Protein AF-0000000075447248 (afdb_homodimer)

Solvent-accessible surface area (backbone atoms only — not comparable to full-atom values): 13115 Å² total; per-residue (Å²): 137,80,80,74,71,74,72,68,69,68,64,66,64,62,53,52,56,48,51,50,42,49,51,55,54,55,62,47,47,86,64,63,52,66,56,57,55,48,43,50,73,72,61,63,69,77,81,53,53,52,100,60,42,37,38,60,54,35,50,41,33,58,52,84,65,71,65,53,52,49,36,55,43,51,52,44,41,74,72,67,49,61,57,76,49,53,24,75,85,65,46,22,18,55,51,39,14,57,75,64,62,32,54,73,53,51,54,74,67,52,72,126,138,77,81,75,67,73,73,67,67,68,67,68,66,62,55,52,56,52,50,48,42,49,52,53,51,55,61,36,59,77,62,61,53,67,58,56,56,51,44,50,74,71,61,64,67,75,82,53,52,52,99,60,41,38,38,60,53,35,46,42,33,58,52,84,67,72,67,54,54,47,45,55,43,51,52,44,42,72,72,67,51,60,57,74,48,54,24,75,84,66,45,22,19,55,52,39,14,59,75,66,62,32,56,73,54,51,55,74,66,51,71,127

Foldseek 3Di:
DPPPPPPPPVPPPPVVVVVVVCCVVCVVDDCPPPVVVVVVVVVDDQQDADPVRDGVCNVVVPDDDDDDVLVVVVVVVVVPDDQCDQDPVGDGVVNVCVVVVVVSNVVVVPDD/DPPPPPPPPPPPPVVVVVVCVCCVVVVVPDCPPPVVVVVVVVVDDQQDADPVRDGVCNVVVPDDDDDDVLVVVVVVVVVPDDQCDQDPVGDGVVNVCVVVVVVSNVVVVPDD

Sequence (224 aa):
MDEERHTLSKKWGGDRWKVDKELEEQTVEETEPRMWAFLEEMGVEWSVVNTKGQSLLHVVAGQERSFRRVARFQFLMGKGLDPMAEDMQGQTALDIAAHGKADDILALYKSRMDEERHTLSKKWGGDRWKVDKELEEQTVEETEPRMWAFLEEMGVEWSVVNTKGQSLLHVVAGQERSFRRVARFQFLMGKGLDPMAEDMQGQTALDIAAHGKADDILALYKSR

Organism: Fusarium oxysporum f. sp. cubense (strain race 4) (NCBI:txid2502994)

Structure (mmCIF, N/CA/C/O backbone):
data_AF-0000000075447248-model_v1
#
loop_
_entity.id
_entity.type
_entity.pdbx_description
1 polymer 'Uncharacterized protein'
#
loop_
_atom_site.group_PDB
_atom_site.id
_atom_site.type_symbol
_atom_site.label_atom_id
_atom_site.label_alt_id
_atom_site.label_comp_id
_atom_site.label_asym_id
_atom_site.label_entity_id
_atom_site.label_seq_id
_atom_site.pdbx_PDB_ins_code
_atom_site.Cartn_x
_atom_site.Cartn_y
_atom_site.Cartn_z
_atom_site.occupancy
_atom_site.B_iso_or_equiv
_atom_site.auth_seq_id
_atom_site.auth_comp_id
_atom_site.auth_asym_id
_atom_site.auth_atom_id
_atom_site.pdbx_PDB_model_num
ATOM 1 N N . MET A 1 1 ? -59.188 5.25 -3.613 1 26.77 1 MET A N 1
ATOM 2 C CA . MET A 1 1 ? -58.125 6.238 -3.781 1 26.77 1 MET A CA 1
ATOM 3 C C . MET A 1 1 ? -56.781 5.684 -3.301 1 26.77 1 MET A C 1
ATOM 5 O O . MET A 1 1 ? -55.75 6.238 -3.611 1 26.77 1 MET A O 1
ATOM 9 N N . ASP A 1 2 ? -56.719 4.691 -2.283 1 29.3 2 ASP A N 1
ATOM 10 C CA . ASP A 1 2 ? -55.625 4.367 -1.407 1 29.3 2 ASP A CA 1
ATOM 11 C C . ASP A 1 2 ? -54.656 3.393 -2.084 1 29.3 2 ASP A C 1
ATOM 13 O O . ASP A 1 2 ? -53.562 3.148 -1.582 1 29.3 2 ASP A O 1
ATOM 17 N N . GLU A 1 3 ? -54.875 2.596 -3.156 1 36.12 3 GLU A N 1
ATOM 18 C CA . GLU A 1 3 ? -54.094 1.45 -3.637 1 36.12 3 GLU A CA 1
ATOM 19 C C . GLU A 1 3 ? -52.844 1.9 -4.379 1 36.12 3 GLU A C 1
ATOM 21 O O . GLU A 1 3 ? -52 1.075 -4.754 1 36.12 3 GLU A O 1
ATOM 26 N N . GLU A 1 4 ? -52.719 3.119 -4.93 1 35.16 4 GLU A N 1
ATOM 27 C CA . GLU A 1 4 ? -51.719 3.467 -5.918 1 35.16 4 GLU A CA 1
ATOM 28 C C . GLU A 1 4 ? -50.375 3.746 -5.25 1 35.16 4 GLU A C 1
ATOM 30 O O . GLU A 1 4 ? -49.406 4.094 -5.926 1 35.16 4 GLU A O 1
ATOM 35 N N . ARG A 1 5 ? -50.25 3.902 -3.932 1 35.19 5 ARG A N 1
ATOM 36 C CA . ARG A 1 5 ? -49 4.422 -3.381 1 35.19 5 ARG A CA 1
ATOM 37 C C . ARG A 1 5 ? -47.906 3.354 -3.395 1 35.19 5 ARG A C 1
ATOM 39 O O . ARG A 1 5 ? -46.719 3.65 -3.143 1 35.19 5 ARG A O 1
ATOM 46 N N . HIS A 1 6 ? -48.188 2.057 -3.299 1 34.91 6 HIS A N 1
ATOM 47 C CA . HIS A 1 6 ? -47.125 1.1 -2.932 1 34.91 6 HIS A CA 1
ATOM 48 C C . HIS A 1 6 ? -46.188 0.84 -4.098 1 34.91 6 HIS A C 1
ATOM 50 O O . HIS A 1 6 ? -45.125 0.227 -3.92 1 34.91 6 HIS A O 1
ATOM 56 N N . THR A 1 7 ? -46.562 1.059 -5.398 1 35.41 7 THR A N 1
ATOM 57 C CA . THR A 1 7 ? -45.719 0.46 -6.43 1 35.41 7 THR A CA 1
ATOM 58 C C . THR A 1 7 ? -44.438 1.276 -6.629 1 35.41 7 THR A C 1
ATOM 60 O O . THR A 1 7 ? -43.531 0.833 -7.312 1 35.41 7 THR A O 1
ATOM 63 N N . LEU A 1 8 ? -44.406 2.564 -6.305 1 29.5 8 LEU A N 1
ATOM 64 C CA . LEU A 1 8 ? -43.344 3.393 -6.883 1 29.5 8 LEU A CA 1
ATOM 65 C C . LEU A 1 8 ? -42.031 3.174 -6.164 1 29.5 8 LEU A C 1
ATOM 67 O O . LEU A 1 8 ? -40.969 3.637 -6.625 1 29.5 8 LEU A O 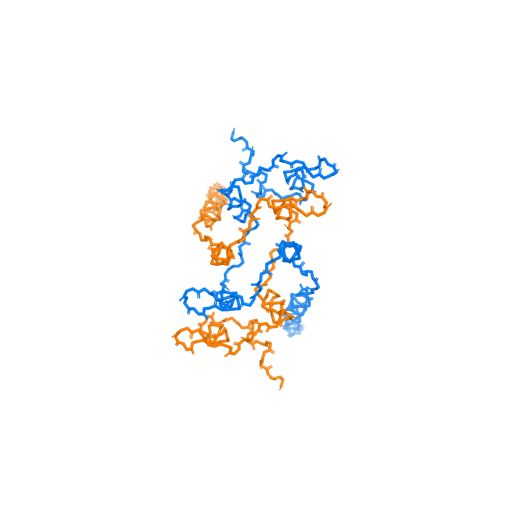1
ATOM 71 N N . SER A 1 9 ? -42 2.713 -4.848 1 34.88 9 SER A N 1
ATOM 72 C CA . SER A 1 9 ? -40.75 2.848 -4.148 1 34.88 9 SER A CA 1
ATOM 73 C C . SER A 1 9 ? -39.75 1.794 -4.613 1 34.88 9 SER A C 1
ATOM 75 O O . SER A 1 9 ? -38.594 1.784 -4.168 1 34.88 9 SER A O 1
ATOM 77 N N . LYS A 1 10 ? -40.188 0.715 -5.297 1 34.12 10 LYS A N 1
ATOM 78 C CA . LYS A 1 10 ? -39.188 -0.332 -5.578 1 34.12 10 LYS A CA 1
ATOM 79 C C . LYS A 1 10 ? -38.156 0.146 -6.59 1 34.12 10 LYS A C 1
ATOM 81 O O . LYS A 1 10 ? -37.188 -0.559 -6.867 1 34.12 10 LYS A O 1
ATOM 86 N N . LYS A 1 11 ? -38.469 1.126 -7.48 1 34.28 11 LYS A N 1
ATOM 87 C CA . LYS A 1 11 ? -37.594 1.41 -8.602 1 34.28 11 LYS A CA 1
ATOM 88 C C . LYS A 1 11 ? -36.281 2.033 -8.125 1 34.28 11 LYS A C 1
ATOM 90 O O . LYS A 1 11 ? -35.219 1.875 -8.773 1 34.28 11 LYS A O 1
ATOM 95 N N . TRP A 1 12 ? -36.281 3.033 -7.18 1 35.47 12 TRP A N 1
ATOM 96 C CA . TRP A 1 12 ? -35.094 3.857 -6.891 1 35.47 12 TRP A CA 1
ATOM 97 C C . TRP A 1 12 ? -34.062 3.064 -6.113 1 35.47 12 TRP A C 1
ATOM 99 O O . TRP A 1 12 ? -32.938 3.535 -5.91 1 35.47 12 TRP A O 1
ATOM 109 N N . GLY A 1 13 ? -34.438 2.004 -5.371 1 37.44 13 GLY A N 1
ATOM 110 C CA . GLY A 1 13 ? -33.406 1.381 -4.555 1 37.44 13 GLY A CA 1
ATOM 111 C C . GLY A 1 13 ? -32.375 0.611 -5.371 1 37.44 13 GLY A C 1
ATOM 112 O O . GLY A 1 13 ? -31.344 0.189 -4.844 1 37.44 13 GLY A O 1
ATOM 113 N N . GLY A 1 14 ? -32.75 -0.007 -6.488 1 41.12 14 GLY A N 1
ATOM 114 C CA . GLY A 1 14 ? -31.859 -0.867 -7.254 1 41.12 14 GLY A CA 1
ATOM 115 C C . GLY A 1 14 ? -30.75 -0.103 -7.965 1 41.12 14 GLY A C 1
ATOM 116 O O . GLY A 1 14 ? -29.75 -0.69 -8.383 1 41.12 14 GLY A O 1
ATOM 117 N N . ASP A 1 15 ? -31.031 1.094 -8.531 1 41.25 15 ASP A N 1
ATOM 118 C CA . ASP A 1 15 ? -30.094 1.799 -9.398 1 41.25 15 ASP A CA 1
ATOM 119 C C . ASP A 1 15 ? -28.984 2.467 -8.586 1 41.25 15 ASP A C 1
ATOM 121 O O . ASP A 1 15 ? -27.938 2.807 -9.125 1 41.25 15 ASP A O 1
ATOM 125 N N . ARG A 1 16 ? -29.297 2.951 -7.328 1 41.84 16 ARG A N 1
ATOM 126 C CA . ARG A 1 16 ? -28.219 3.566 -6.559 1 41.84 16 ARG A CA 1
ATOM 127 C C . ARG A 1 16 ? -27.109 2.562 -6.277 1 41.84 16 ARG A C 1
ATOM 129 O O . ARG A 1 16 ? -25.922 2.922 -6.277 1 41.84 16 ARG A O 1
ATOM 136 N N . TRP A 1 17 ? -27.453 1.287 -6.012 1 42.53 17 TRP A N 1
ATOM 137 C CA . TRP A 1 17 ? -26.391 0.322 -5.75 1 42.53 17 TRP A CA 1
ATOM 138 C C . TRP A 1 17 ? -25.531 0.11 -6.992 1 42.53 17 TRP A C 1
ATOM 140 O O . TRP A 1 17 ? -24.328 -0.146 -6.887 1 42.53 17 TRP A O 1
ATOM 150 N N . LYS A 1 18 ? -26.156 0.098 -8.234 1 44.44 18 LYS A N 1
ATOM 151 C CA . LYS A 1 18 ? -25.375 -0.035 -9.461 1 44.44 18 LYS A CA 1
ATOM 152 C C . LYS A 1 18 ? -24.531 1.211 -9.711 1 44.44 18 LYS A C 1
ATOM 154 O O . LYS A 1 18 ? -23.375 1.11 -10.148 1 44.44 18 LYS A O 1
ATOM 159 N N . VAL A 1 19 ? -25.156 2.449 -9.578 1 41.53 19 VAL A N 1
ATOM 160 C CA . VAL A 1 19 ? -24.375 3.668 -9.781 1 41.53 19 VAL A CA 1
ATOM 161 C C . VAL A 1 19 ? -23.266 3.752 -8.734 1 41.53 19 VAL A C 1
ATOM 163 O O . VAL A 1 19 ? -22.156 4.188 -9.039 1 41.53 19 VAL A O 1
ATOM 166 N N . ASP A 1 20 ? -23.578 3.379 -7.406 1 40.66 20 ASP A N 1
ATOM 167 C CA . ASP A 1 20 ? -22.516 3.42 -6.41 1 40.66 20 ASP A CA 1
ATOM 168 C C . ASP A 1 20 ? -21.453 2.369 -6.707 1 40.66 20 ASP A C 1
ATOM 170 O O . ASP A 1 20 ? -20.25 2.621 -6.527 1 40.66 20 ASP A O 1
ATOM 174 N N . LYS A 1 21 ? -21.875 1.191 -7.238 1 41.38 21 LYS A N 1
ATOM 175 C CA . LYS A 1 21 ? -20.922 0.168 -7.676 1 41.38 21 LYS A CA 1
ATOM 176 C C . LYS A 1 21 ? -20.141 0.63 -8.906 1 41.38 21 LYS A C 1
ATOM 178 O O . LYS A 1 21 ? -18.938 0.394 -9 1 41.38 21 LYS A O 1
ATOM 183 N N . GLU A 1 22 ? -20.797 1.02 -10.062 1 40.31 22 GLU A N 1
ATOM 184 C CA . GLU A 1 22 ? -20.125 1.596 -11.219 1 40.31 22 GLU A CA 1
ATOM 185 C C . GLU A 1 22 ? -19.234 2.76 -10.812 1 40.31 22 GLU A C 1
ATOM 187 O O . GLU A 1 22 ? -18.125 2.91 -11.336 1 40.31 22 GLU A O 1
ATOM 192 N N . LEU A 1 23 ? -19.672 3.734 -10.008 1 37.91 23 LEU A N 1
ATOM 193 C CA . LEU A 1 23 ? -18.844 4.828 -9.492 1 37.91 23 LEU A CA 1
ATOM 194 C C . LEU A 1 23 ? -17.766 4.301 -8.555 1 37.91 23 LEU A C 1
ATOM 196 O O . LEU A 1 23 ? -16.625 4.77 -8.586 1 37.91 23 LEU A O 1
ATOM 200 N N . GLU A 1 24 ? -18.094 3.324 -7.633 1 42.44 24 GLU A N 1
ATOM 201 C CA . GLU A 1 24 ? -17.078 2.596 -6.879 1 42.44 24 GLU A CA 1
ATOM 202 C C . GLU A 1 24 ? -16.125 1.844 -7.809 1 42.44 24 GLU A C 1
ATOM 204 O O . GLU A 1 24 ? -14.922 1.794 -7.566 1 42.44 24 GLU A O 1
ATOM 209 N N . GLU A 1 25 ? -16.672 1.084 -8.75 1 43.19 25 GLU A N 1
ATOM 210 C CA . GLU A 1 25 ? -15.898 0.374 -9.758 1 43.19 25 GLU A CA 1
ATOM 211 C C . GLU A 1 25 ? -15.031 1.339 -10.562 1 43.19 25 GLU A C 1
ATOM 213 O O . GLU A 1 25 ? -13.883 1.035 -10.883 1 43.19 25 GLU A O 1
ATOM 218 N N . GLN A 1 26 ? -15.758 2.223 -11.281 1 40.06 26 GLN A N 1
ATOM 219 C CA . GLN A 1 26 ? -15.023 3.143 -12.148 1 40.06 26 GLN A CA 1
ATOM 220 C C . GLN A 1 26 ? -13.977 3.922 -11.367 1 40.06 26 GLN A C 1
ATOM 222 O O . GLN A 1 26 ? -13.062 4.508 -11.953 1 40.06 26 GLN A O 1
ATOM 227 N N . THR A 1 27 ? -14.391 4.277 -10.188 1 39.03 27 THR A N 1
ATOM 228 C CA . THR A 1 27 ? -13.398 5.047 -9.445 1 39.03 27 THR A CA 1
ATOM 229 C C . THR A 1 27 ? -12.18 4.191 -9.133 1 39.03 27 THR A C 1
ATOM 231 O O . THR A 1 27 ? -11.492 4.418 -8.133 1 39.03 27 THR A O 1
ATOM 234 N N . VAL A 1 28 ? -12.336 2.941 -9.328 1 42.97 28 VAL A N 1
ATOM 235 C CA . VAL A 1 28 ? -11.109 2.17 -9.484 1 42.97 28 VAL A CA 1
ATOM 236 C C . VAL A 1 28 ? -10.102 2.965 -10.305 1 42.97 28 VAL A C 1
ATOM 238 O O . VAL A 1 28 ? -9.062 2.432 -10.711 1 42.97 28 VAL A O 1
ATOM 241 N N . GLU A 1 29 ? -10.641 3.939 -11.039 1 40.5 29 GLU A N 1
ATOM 242 C CA . GLU A 1 29 ? -9.867 4.805 -11.922 1 40.5 29 GLU A CA 1
ATOM 243 C C . GLU A 1 29 ? -8.383 4.75 -11.586 1 40.5 29 GLU A C 1
ATOM 245 O O . GLU A 1 29 ? -8.008 4.332 -10.484 1 40.5 29 GLU A O 1
ATOM 250 N N . GLU A 1 30 ? -7.578 5.438 -12.422 1 41.12 30 GLU A N 1
ATOM 251 C CA . GLU A 1 30 ? -6.219 5.785 -12.82 1 41.12 30 GLU A CA 1
ATOM 252 C C . GLU A 1 30 ? -5.332 6.035 -11.609 1 41.12 30 GLU A C 1
ATOM 254 O O . GLU A 1 30 ? -4.227 6.566 -11.734 1 41.12 30 GLU A O 1
ATOM 259 N N . THR A 1 31 ? -6.016 6.273 -10.523 1 42.53 31 THR A N 1
ATOM 260 C CA . THR A 1 31 ? -5.156 6.926 -9.539 1 42.53 31 THR A CA 1
ATOM 261 C C . THR A 1 31 ? -4.156 5.93 -8.953 1 42.53 31 THR A C 1
ATOM 263 O O . THR A 1 31 ? -4.516 5.102 -8.117 1 42.53 31 THR A O 1
ATOM 266 N N . GLU A 1 32 ? -3.455 5.277 -9.859 1 52.28 32 GLU A N 1
ATOM 267 C CA . GLU A 1 32 ? -2.281 4.629 -9.289 1 52.28 32 GLU A CA 1
ATOM 268 C C . GLU A 1 32 ? -1.896 5.262 -7.953 1 52.28 32 GLU A C 1
ATOM 270 O O . GLU A 1 32 ? -1.675 6.473 -7.875 1 52.28 32 GLU A O 1
ATOM 275 N N . PRO A 1 33 ? -2.316 4.602 -6.898 1 63.22 33 PRO A N 1
ATOM 276 C CA . PRO A 1 33 ? -1.994 5.281 -5.641 1 63.22 33 PRO A CA 1
ATOM 277 C C . PRO A 1 33 ? -0.584 5.871 -5.633 1 63.22 33 PRO A C 1
ATOM 279 O O . PRO A 1 33 ? 0.305 5.359 -6.32 1 63.22 33 PRO A O 1
ATOM 282 N N . ARG A 1 34 ? -0.48 7.246 -5.758 1 73.31 34 ARG A N 1
ATOM 283 C CA . ARG A 1 34 ? 0.755 7.996 -5.559 1 73.31 34 ARG A CA 1
ATOM 284 C C . ARG A 1 34 ? 1.782 7.168 -4.793 1 73.31 34 ARG A C 1
ATOM 286 O O . ARG A 1 34 ? 2.979 7.227 -5.09 1 73.31 34 ARG A O 1
ATOM 293 N N . MET A 1 35 ? 1.23 6.262 -4.07 1 81.5 35 MET A N 1
ATOM 294 C CA . MET A 1 35 ? 2.148 5.449 -3.277 1 81.5 35 MET A CA 1
ATOM 295 C C . MET A 1 35 ? 2.838 4.402 -4.145 1 81.5 35 MET A C 1
ATOM 297 O O . MET A 1 35 ? 4.051 4.215 -4.055 1 81.5 35 MET A O 1
ATOM 301 N N . TRP A 1 36 ? 2.154 3.803 -5.09 1 80.62 36 TRP A N 1
ATOM 302 C CA . TRP A 1 36 ? 2.732 2.758 -5.93 1 80.62 36 TRP A CA 1
ATOM 303 C C . TRP A 1 36 ? 3.684 3.352 -6.961 1 80.62 36 TRP A C 1
ATOM 305 O O . TRP A 1 36 ? 4.711 2.75 -7.285 1 80.62 36 TRP A O 1
ATOM 315 N N . ALA A 1 37 ? 3.316 4.496 -7.441 1 80.88 37 ALA A N 1
ATOM 316 C CA . ALA A 1 37 ? 4.23 5.215 -8.328 1 80.88 37 ALA A CA 1
ATOM 317 C C . ALA A 1 37 ? 5.531 5.562 -7.605 1 80.88 37 ALA A C 1
ATOM 319 O O . ALA A 1 37 ? 6.613 5.473 -8.188 1 80.88 37 ALA A O 1
A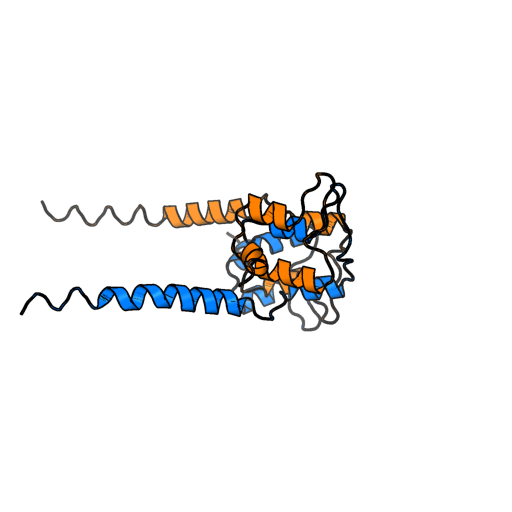TOM 320 N N . PHE A 1 38 ? 5.422 5.945 -6.375 1 86.5 38 PHE A N 1
ATOM 321 C CA . PHE A 1 38 ? 6.602 6.238 -5.57 1 86.5 38 PHE A CA 1
ATOM 322 C C . PHE A 1 38 ? 7.477 5 -5.414 1 86.5 38 PHE A C 1
ATOM 324 O O . PHE A 1 38 ? 8.695 5.066 -5.586 1 86.5 38 PHE A O 1
ATOM 331 N N . LEU A 1 39 ? 6.797 3.875 -5.156 1 87.06 39 LEU A N 1
ATOM 332 C CA . LEU A 1 39 ? 7.531 2.621 -5.016 1 87.06 39 LEU A CA 1
ATOM 333 C C . LEU A 1 39 ? 8.25 2.266 -6.316 1 87.06 39 LEU A C 1
ATOM 335 O O . LEU A 1 39 ? 9.375 1.775 -6.289 1 87.06 39 LEU A O 1
ATOM 339 N N . GLU A 1 40 ? 7.629 2.578 -7.41 1 84.31 40 GLU A N 1
ATOM 340 C CA . GLU A 1 40 ? 8.266 2.371 -8.703 1 84.31 40 GLU A CA 1
ATOM 341 C C . GLU A 1 40 ? 9.523 3.23 -8.844 1 84.31 40 GLU A C 1
ATOM 343 O O . GLU A 1 40 ? 10.555 2.752 -9.312 1 84.31 40 GLU A O 1
ATOM 348 N N . GLU A 1 41 ? 9.375 4.453 -8.453 1 84.88 41 GLU A N 1
ATOM 349 C CA . GLU A 1 41 ? 10.508 5.371 -8.516 1 84.88 41 GLU A CA 1
ATOM 350 C C . GLU A 1 41 ? 11.656 4.887 -7.633 1 84.88 41 GLU A C 1
ATOM 352 O O . GLU A 1 41 ? 12.828 5.133 -7.938 1 84.88 41 GLU A O 1
ATOM 357 N N . MET A 1 42 ? 11.281 4.148 -6.602 1 84.88 42 MET A N 1
ATOM 358 C CA . MET A 1 42 ? 12.281 3.629 -5.668 1 84.88 42 MET A CA 1
ATOM 359 C C . MET A 1 42 ? 12.977 2.402 -6.246 1 84.88 42 MET A C 1
ATOM 361 O O . MET A 1 42 ? 13.93 1.892 -5.656 1 84.88 42 MET A O 1
ATOM 365 N N . GLY A 1 43 ? 12.508 1.9 -7.348 1 85.5 43 GLY A N 1
ATOM 366 C CA . GLY A 1 43 ? 13.164 0.789 -8.008 1 85.5 43 GLY A CA 1
ATOM 367 C C . GLY A 1 43 ? 12.703 -0.566 -7.512 1 85.5 43 GLY A C 1
ATOM 368 O O . GLY A 1 43 ? 13.453 -1.543 -7.562 1 85.5 43 GLY A O 1
ATOM 369 N N . VAL A 1 44 ? 11.508 -0.604 -7.016 1 87.38 44 VAL A N 1
ATOM 370 C CA . VAL A 1 44 ? 10.969 -1.877 -6.543 1 87.38 44 VAL A CA 1
ATOM 371 C C . VAL A 1 44 ? 10.898 -2.871 -7.699 1 87.38 44 VAL A C 1
ATOM 373 O O . VAL A 1 44 ? 10.414 -2.539 -8.781 1 87.38 44 VAL A O 1
ATOM 376 N N . GLU A 1 45 ? 11.43 -4.137 -7.453 1 90.56 45 GLU A N 1
ATOM 377 C CA . GLU A 1 45 ? 11.281 -5.238 -8.398 1 90.56 45 GLU A CA 1
ATOM 378 C C . GLU A 1 45 ? 10 -6.02 -8.141 1 90.56 45 GLU A C 1
ATOM 380 O O . GLU A 1 45 ? 9.953 -6.879 -7.258 1 90.56 45 GLU A O 1
ATOM 385 N N . TRP A 1 46 ? 9.039 -5.82 -8.969 1 90.69 46 TRP A N 1
ATOM 386 C CA . TRP A 1 46 ? 7.688 -6.297 -8.703 1 90.69 46 TRP A CA 1
ATOM 387 C C . TRP A 1 46 ? 7.609 -7.812 -8.82 1 90.69 46 TRP A C 1
ATOM 389 O O . TRP A 1 46 ? 6.723 -8.445 -8.242 1 90.69 46 TRP A O 1
ATOM 399 N N . SER A 1 47 ? 8.516 -8.445 -9.508 1 91.88 47 SER A N 1
ATOM 400 C CA . SER A 1 4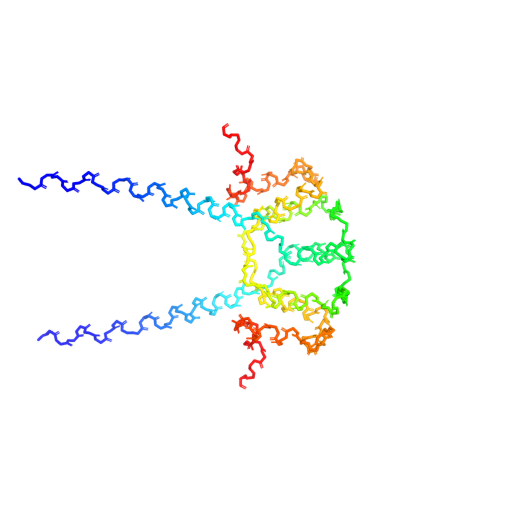7 ? 8.406 -9.867 -9.836 1 91.88 47 SER A CA 1
ATOM 401 C C . SER A 1 47 ? 8.992 -10.734 -8.727 1 91.88 47 SER A C 1
ATOM 403 O O . SER A 1 47 ? 8.945 -11.961 -8.805 1 91.88 47 SER A O 1
ATOM 405 N N . VAL A 1 48 ? 9.547 -10.102 -7.672 1 92.12 48 VAL A N 1
ATOM 406 C CA . VAL A 1 48 ? 10.148 -10.844 -6.57 1 92.12 48 VAL A CA 1
ATOM 407 C C . VAL A 1 48 ? 9.07 -11.617 -5.82 1 92.12 48 VAL A C 1
ATOM 409 O O . VAL A 1 48 ? 7.938 -11.141 -5.676 1 92.12 48 VAL A O 1
ATOM 412 N N . VAL A 1 49 ? 9.461 -12.867 -5.402 1 94.38 49 VAL A N 1
ATOM 413 C CA . VAL A 1 49 ? 8.586 -13.68 -4.562 1 94.38 49 VAL A CA 1
ATOM 414 C C . VAL A 1 49 ? 9.211 -13.859 -3.184 1 94.38 49 VAL A C 1
ATOM 416 O O . VAL A 1 49 ? 10.438 -13.773 -3.037 1 94.38 49 VAL A O 1
ATOM 419 N N . ASN A 1 50 ? 8.328 -13.977 -2.172 1 92.06 50 ASN A N 1
ATOM 420 C CA . ASN A 1 50 ? 8.859 -14.188 -0.829 1 92.06 50 ASN A CA 1
ATOM 421 C C . ASN A 1 50 ? 9.273 -15.641 -0.613 1 92.06 50 ASN A C 1
ATOM 423 O O . ASN A 1 50 ? 9.336 -16.422 -1.564 1 92.06 50 ASN A O 1
ATOM 427 N N . THR A 1 51 ? 9.656 -16.016 0.627 1 91.81 51 THR A N 1
ATOM 428 C CA . THR A 1 51 ? 10.195 -17.328 0.955 1 91.81 51 THR A CA 1
ATOM 429 C C . THR A 1 51 ? 9.125 -18.406 0.792 1 91.81 51 THR A C 1
ATOM 431 O O . THR A 1 51 ? 9.445 -19.594 0.732 1 91.81 51 THR A O 1
ATOM 434 N N . LYS A 1 52 ? 7.863 -17.969 0.677 1 94.25 52 LYS A N 1
ATOM 435 C CA . LYS A 1 52 ? 6.762 -18.906 0.5 1 94.25 52 LYS A CA 1
ATOM 436 C C . LYS A 1 52 ? 6.387 -19.047 -0.972 1 94.25 52 LYS A C 1
ATOM 438 O O . LYS A 1 52 ? 5.395 -19.703 -1.308 1 94.25 52 LYS A O 1
ATOM 443 N N . GLY A 1 53 ? 7.109 -18.391 -1.881 1 95.94 53 GLY A N 1
ATOM 444 C CA . GLY A 1 53 ? 6.824 -18.438 -3.307 1 95.94 53 GLY A CA 1
ATOM 445 C C . GLY A 1 53 ? 5.691 -17.516 -3.721 1 95.94 53 GLY A C 1
ATOM 446 O O . GLY A 1 53 ? 5.195 -17.594 -4.844 1 95.94 53 GLY A O 1
ATOM 447 N N . GLN A 1 54 ? 5.328 -16.656 -2.77 1 95.81 54 GLN A N 1
ATOM 448 C CA . GLN A 1 54 ? 4.215 -15.75 -3.047 1 95.81 54 GLN A CA 1
ATOM 449 C C . GLN A 1 54 ? 4.695 -14.484 -3.756 1 95.81 54 GLN A C 1
ATOM 451 O O . GLN A 1 54 ? 5.715 -13.906 -3.381 1 95.81 54 GLN A O 1
ATOM 456 N N . SER A 1 55 ? 3.998 -14.117 -4.793 1 96.19 55 SER A N 1
ATOM 457 C CA . SER A 1 55 ? 4.172 -12.797 -5.383 1 96.19 55 SER A CA 1
ATOM 458 C C . SER A 1 55 ? 3.314 -11.758 -4.668 1 96.19 55 SER A C 1
ATOM 460 O O . SER A 1 55 ? 2.498 -12.102 -3.812 1 96.19 55 SER A O 1
ATOM 462 N N . LEU A 1 56 ? 3.566 -10.492 -5.016 1 93.38 56 LEU A N 1
ATOM 463 C CA . LEU A 1 56 ? 2.768 -9.422 -4.422 1 93.38 56 LEU A CA 1
ATOM 464 C C . LEU A 1 56 ? 1.293 -9.586 -4.777 1 93.38 56 LEU A C 1
ATOM 466 O O . LEU A 1 56 ? 0.416 -9.172 -4.016 1 93.38 56 LEU A O 1
ATOM 470 N N . LEU A 1 57 ? 0.958 -10.258 -5.859 1 94.56 57 LEU A N 1
ATOM 471 C CA . LEU A 1 57 ? -0.434 -10.523 -6.207 1 94.56 57 LEU A CA 1
ATOM 472 C C . LEU A 1 57 ? -1.09 -11.43 -5.168 1 94.56 57 LEU A C 1
ATOM 474 O O . LEU A 1 57 ? -2.248 -11.219 -4.801 1 94.56 57 LEU A O 1
ATOM 478 N N . HIS A 1 58 ? -0.326 -12.422 -4.719 1 95.81 58 HIS A N 1
ATOM 479 C CA . HIS A 1 58 ? -0.853 -13.305 -3.682 1 95.81 58 HIS A CA 1
ATOM 480 C C . HIS A 1 58 ? -1.225 -12.516 -2.428 1 95.81 58 HIS A C 1
ATOM 482 O O . HIS A 1 58 ? -2.311 -12.703 -1.874 1 95.81 58 HIS A O 1
ATOM 488 N N . VAL A 1 59 ? -0.321 -11.672 -2.082 1 91.75 59 VAL A N 1
ATOM 489 C CA . VAL A 1 59 ? -0.488 -10.898 -0.856 1 91.75 59 VAL A CA 1
ATOM 490 C C . VAL A 1 59 ? -1.687 -9.961 -0.995 1 91.75 59 VAL A C 1
ATOM 492 O O . VAL A 1 59 ? -2.537 -9.898 -0.105 1 91.75 59 VAL A O 1
ATOM 495 N N . VAL A 1 60 ? -1.802 -9.242 -2.105 1 89.38 60 VAL A N 1
ATOM 496 C CA . VAL A 1 60 ? -2.885 -8.305 -2.359 1 89.38 60 VAL A CA 1
ATOM 497 C C . VAL A 1 60 ? -4.219 -9.047 -2.414 1 89.38 60 VAL A C 1
ATOM 499 O O . VAL A 1 60 ? -5.227 -8.562 -1.897 1 89.38 60 VAL A O 1
ATOM 502 N N . ALA A 1 61 ? -4.215 -10.172 -3.029 1 91.81 61 ALA A N 1
ATOM 503 C CA . ALA A 1 61 ? -5.434 -10.961 -3.168 1 91.81 61 ALA A CA 1
ATOM 504 C C . ALA A 1 61 ? -5.98 -11.375 -1.803 1 91.81 61 ALA A C 1
ATOM 506 O O . ALA A 1 61 ? -7.195 -11.477 -1.621 1 91.81 61 ALA A O 1
ATOM 507 N N . GLY A 1 62 ? -5.043 -11.555 -0.902 1 88.62 62 GLY A N 1
ATOM 508 C CA . GLY A 1 62 ? -5.445 -12 0.423 1 88.62 62 GLY A CA 1
ATOM 509 C C . GLY A 1 62 ? -5.793 -10.859 1.358 1 88.62 62 GLY A C 1
ATOM 510 O O . GLY A 1 62 ? -6.184 -11.086 2.506 1 88.62 62 GLY A O 1
ATOM 511 N N . GLN A 1 63 ? -5.625 -9.656 0.833 1 79.75 63 GLN A N 1
ATOM 512 C CA . GLN A 1 63 ? -5.891 -8.508 1.689 1 79.75 63 GLN A CA 1
ATOM 513 C C . GLN A 1 63 ? -7.391 -8.297 1.883 1 79.75 63 GLN A C 1
ATOM 515 O O . GLN A 1 63 ? -8.133 -8.172 0.908 1 79.75 63 GLN A O 1
ATOM 520 N N . GLU A 1 64 ? -7.941 -8.391 3.053 1 65.56 64 GLU A N 1
ATOM 521 C CA . GLU A 1 64 ? -9.367 -8.266 3.34 1 65.56 64 GLU A CA 1
ATOM 522 C C . GLU A 1 64 ? -9.75 -6.816 3.609 1 65.56 64 GLU A C 1
ATOM 524 O O . GLU A 1 64 ? -10.828 -6.367 3.215 1 65.56 64 GLU A O 1
ATOM 529 N N . ARG A 1 65 ? -8.844 -6.152 4.363 1 62.72 65 ARG A N 1
ATOM 530 C CA . ARG A 1 65 ? -9.219 -4.797 4.75 1 62.72 65 ARG A CA 1
ATOM 531 C C . ARG A 1 65 ? -8.195 -3.783 4.254 1 62.72 65 ARG A C 1
ATOM 533 O O . ARG A 1 65 ? -7.008 -4.098 4.148 1 62.72 65 ARG A O 1
ATOM 540 N N . SER A 1 66 ? -8.82 -2.766 3.619 1 62.34 66 SER A N 1
ATOM 541 C CA . SER A 1 66 ? -7.945 -1.644 3.305 1 62.34 66 SER A CA 1
ATOM 542 C C . SER A 1 66 ? -7.363 -1.024 4.57 1 62.34 66 SER A C 1
ATOM 544 O O . SER A 1 66 ? -8.031 -0.971 5.605 1 62.34 66 SER A O 1
ATOM 546 N N . PHE A 1 67 ? -6.07 -0.866 4.508 1 66.75 67 PHE A N 1
ATOM 547 C CA . PHE A 1 67 ? -5.457 -0.219 5.66 1 66.75 67 PHE A CA 1
ATOM 548 C C . PHE A 1 67 ? -5.648 1.292 5.598 1 66.75 67 PHE A C 1
ATOM 550 O O . PHE A 1 67 ? -5.562 1.89 4.523 1 66.75 67 PHE A O 1
ATOM 557 N N . ARG A 1 68 ? -5.914 1.759 6.801 1 74.25 68 ARG A N 1
ATOM 558 C CA . ARG A 1 68 ? -6.043 3.209 6.918 1 74.25 68 ARG A CA 1
ATOM 559 C C . ARG A 1 68 ? -4.691 3.893 6.734 1 74.25 68 ARG A C 1
ATOM 561 O O . ARG A 1 68 ? -3.646 3.303 7.008 1 74.25 68 ARG A O 1
ATOM 568 N N . ARG A 1 69 ? -4.699 5.016 6.188 1 81.25 69 ARG A N 1
ATOM 569 C CA . ARG A 1 69 ? -3.484 5.781 5.926 1 81.25 69 ARG A CA 1
ATOM 570 C C . ARG A 1 69 ? -2.697 6.02 7.211 1 81.25 69 ARG A C 1
ATOM 572 O O . ARG A 1 69 ? -1.465 6.039 7.195 1 81.25 69 ARG A O 1
ATOM 579 N N . VAL A 1 70 ? -3.459 6.148 8.375 1 85.31 70 VAL A N 1
ATOM 580 C CA . VAL A 1 70 ? -2.783 6.449 9.633 1 85.31 70 VAL A CA 1
ATOM 581 C C . VAL A 1 70 ? -1.921 5.262 10.055 1 85.31 70 VAL A C 1
ATOM 583 O O . VAL A 1 70 ? -0.844 5.438 10.625 1 85.31 70 VAL A O 1
ATOM 586 N N . ALA A 1 71 ? -2.402 4.102 9.75 1 82.62 71 ALA A N 1
ATOM 587 C CA . ALA A 1 71 ? -1.616 2.912 10.062 1 82.62 71 ALA A CA 1
ATOM 588 C C . ALA A 1 71 ? -0.348 2.85 9.219 1 82.62 71 ALA A C 1
ATOM 590 O O . ALA A 1 71 ? 0.723 2.498 9.719 1 82.62 71 ALA A O 1
ATOM 591 N N . ARG A 1 72 ? -0.472 3.17 7.934 1 84.44 72 ARG A N 1
ATOM 592 C CA . ARG A 1 72 ? 0.694 3.234 7.059 1 84.44 72 ARG A CA 1
ATOM 593 C C . ARG A 1 72 ? 1.669 4.309 7.523 1 84.44 72 ARG A C 1
ATOM 595 O O . ARG A 1 72 ? 2.883 4.098 7.52 1 84.44 72 ARG A O 1
ATOM 602 N N . PHE A 1 73 ? 1.109 5.395 7.957 1 89.44 73 PHE A N 1
ATOM 603 C CA . PHE A 1 73 ? 1.914 6.508 8.453 1 89.44 73 PHE A CA 1
ATOM 604 C C . PHE A 1 73 ? 2.717 6.09 9.68 1 89.44 73 PHE A C 1
ATOM 606 O O . PHE A 1 73 ? 3.928 6.312 9.742 1 89.44 73 PHE A O 1
ATOM 613 N N . GLN A 1 74 ? 2.131 5.445 10.609 1 88.31 74 GLN A N 1
ATOM 614 C CA . GLN A 1 74 ? 2.783 4.984 11.828 1 88.31 74 GLN A CA 1
ATOM 615 C C . GLN A 1 74 ? 3.848 3.936 11.523 1 88.31 74 GLN A C 1
ATOM 617 O O . GLN A 1 74 ? 4.922 3.938 12.133 1 88.31 74 GLN A O 1
ATOM 622 N N . PHE A 1 75 ? 3.525 3.07 10.625 1 85.31 75 PHE A N 1
ATOM 623 C CA . PHE A 1 75 ? 4.5 2.066 10.211 1 85.31 75 PHE A CA 1
ATOM 624 C C . PHE A 1 75 ? 5.777 2.727 9.711 1 85.31 75 PHE A C 1
ATOM 626 O O . PHE A 1 75 ? 6.879 2.377 10.148 1 85.31 75 PHE A O 1
ATOM 633 N N . LEU A 1 76 ? 5.641 3.719 8.844 1 91.25 76 LEU A N 1
ATOM 634 C CA . LEU A 1 76 ? 6.781 4.395 8.234 1 91.25 76 LEU A CA 1
ATOM 635 C C . LEU A 1 76 ? 7.582 5.164 9.281 1 91.25 76 LEU A C 1
ATOM 637 O O . LEU A 1 76 ? 8.812 5.191 9.234 1 91.25 76 LEU A O 1
ATOM 641 N N . MET A 1 77 ? 6.883 5.727 10.227 1 92.06 77 MET A N 1
ATOM 642 C CA . MET A 1 77 ? 7.582 6.367 11.336 1 92.06 77 MET A CA 1
ATOM 643 C C . MET A 1 77 ? 8.406 5.348 12.117 1 92.06 77 MET A C 1
ATOM 645 O O . MET A 1 77 ? 9.531 5.641 12.539 1 92.06 77 MET A O 1
ATOM 649 N N . GLY A 1 78 ? 7.805 4.207 12.312 1 90.19 78 GLY A N 1
ATOM 650 C CA . GLY A 1 78 ? 8.516 3.129 12.984 1 90.19 78 GLY A CA 1
ATOM 651 C C . GLY A 1 78 ? 9.758 2.678 12.242 1 90.19 78 GLY A C 1
ATOM 652 O O . GLY A 1 78 ? 10.672 2.104 12.844 1 90.19 78 GLY A O 1
ATOM 653 N N . LYS A 1 79 ? 9.789 2.93 10.984 1 90.94 79 LYS A N 1
ATOM 654 C CA . LYS A 1 79 ? 10.953 2.584 10.164 1 90.94 79 LYS A CA 1
ATOM 655 C C . LYS A 1 79 ? 12 3.695 10.195 1 90.94 79 LYS A C 1
ATOM 657 O O . LYS A 1 79 ? 13.016 3.617 9.508 1 90.94 79 LYS A O 1
ATOM 662 N N . GLY A 1 80 ? 11.688 4.812 10.859 1 93.62 80 GLY A N 1
ATOM 663 C CA . GLY A 1 80 ? 12.688 5.844 11.086 1 93.62 80 GLY A CA 1
ATOM 664 C C . GLY A 1 80 ? 12.461 7.09 10.25 1 93.62 80 GLY A C 1
ATOM 665 O O . GLY A 1 80 ? 13.258 8.031 10.305 1 93.62 80 GLY A O 1
ATOM 6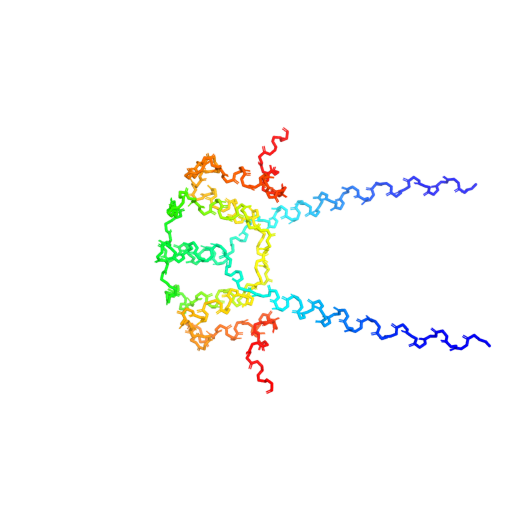66 N N . LEU A 1 81 ? 11.438 7.098 9.5 1 95.56 81 LEU A N 1
ATOM 667 C CA . LEU A 1 81 ? 11.148 8.297 8.719 1 95.56 81 LEU A CA 1
ATOM 668 C C . LEU A 1 81 ? 10.68 9.43 9.625 1 95.56 81 LEU A C 1
ATOM 670 O O . LEU A 1 81 ? 9.898 9.211 10.555 1 95.56 81 LEU A O 1
ATOM 674 N N . ASP A 1 82 ? 11.125 10.641 9.297 1 96.56 82 ASP A N 1
ATOM 675 C CA . ASP A 1 82 ? 10.836 11.828 10.078 1 96.56 82 ASP A CA 1
ATOM 676 C C . ASP A 1 82 ? 9.664 12.609 9.484 1 96.56 82 ASP A C 1
ATOM 678 O O . ASP A 1 82 ? 9.766 13.148 8.383 1 96.56 82 ASP A O 1
ATOM 682 N N . PRO A 1 83 ? 8.508 12.68 10.266 1 96.62 83 PRO A N 1
ATOM 683 C CA . PRO A 1 83 ? 7.359 13.414 9.734 1 96.62 83 PRO A CA 1
ATOM 684 C C . PRO A 1 83 ? 7.625 14.914 9.602 1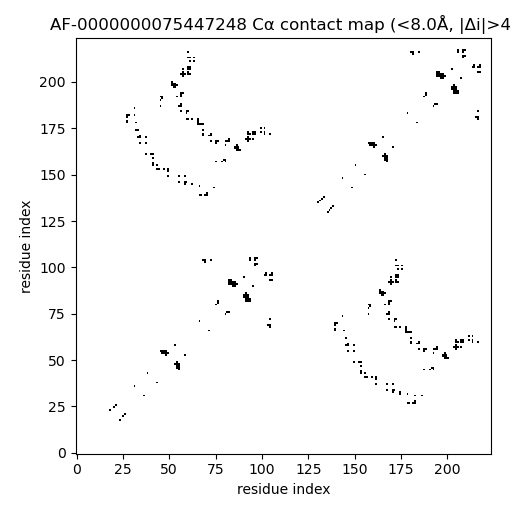 96.62 83 PRO A C 1
ATOM 686 O O . PRO A 1 83 ? 6.855 15.625 8.953 1 96.62 83 PRO A O 1
ATOM 689 N N . MET A 1 84 ? 8.742 15.383 10.156 1 96.81 84 MET A N 1
ATOM 690 C CA . MET A 1 84 ? 9.062 16.797 10.117 1 96.81 84 MET A CA 1
ATOM 691 C C . MET A 1 84 ? 10.078 17.109 9.023 1 96.81 84 MET A C 1
ATOM 693 O O . MET A 1 84 ? 10.43 18.266 8.797 1 96.81 84 MET A O 1
ATOM 697 N N . ALA A 1 85 ? 10.555 16.062 8.352 1 97.31 85 ALA A N 1
ATOM 698 C CA . ALA A 1 85 ? 11.453 16.297 7.23 1 97.31 85 ALA A CA 1
ATOM 699 C C . ALA A 1 85 ? 10.766 17.109 6.129 1 97.31 85 ALA A C 1
ATOM 701 O O . ALA A 1 85 ? 9.602 16.844 5.801 1 97.31 85 ALA A O 1
ATOM 702 N N . GLU A 1 86 ? 11.469 18.078 5.547 1 98.12 86 GLU A N 1
ATOM 703 C CA . GLU A 1 86 ? 10.891 18.953 4.523 1 98.12 86 GLU A CA 1
ATOM 704 C C . GLU A 1 86 ? 11.203 18.438 3.123 1 98.12 86 GLU A C 1
ATOM 706 O O . GLU A 1 86 ? 12.312 17.938 2.871 1 98.12 86 GLU A O 1
ATOM 711 N N . ASP A 1 87 ? 10.258 18.531 2.232 1 97.56 87 ASP A N 1
ATOM 712 C CA . ASP A 1 87 ? 10.516 18.297 0.814 1 97.56 87 ASP A CA 1
ATOM 713 C C . ASP A 1 87 ? 11.117 19.531 0.154 1 97.56 87 ASP A C 1
ATOM 715 O O . ASP A 1 87 ? 11.539 20.469 0.84 1 97.56 87 ASP A O 1
ATOM 719 N N . MET A 1 88 ? 11.211 19.516 -1.163 1 97.81 88 MET A N 1
ATOM 720 C CA . MET A 1 88 ? 11.891 20.594 -1.876 1 97.81 88 MET A CA 1
ATOM 721 C C . MET A 1 88 ? 11.078 21.891 -1.802 1 97.81 88 MET A C 1
ATOM 723 O O . MET A 1 88 ? 11.602 22.969 -2.096 1 97.81 88 MET A O 1
ATOM 727 N N . GLN A 1 89 ? 9.797 21.781 -1.436 1 97.81 89 GLN A N 1
ATOM 728 C CA . GLN A 1 89 ? 8.945 22.953 -1.294 1 97.81 89 GLN A CA 1
ATOM 729 C C . GLN A 1 89 ? 8.875 23.406 0.161 1 97.81 89 GLN A C 1
ATOM 731 O O . GLN A 1 89 ? 8.094 24.297 0.5 1 97.81 89 GLN A O 1
ATOM 736 N N . GLY A 1 90 ? 9.555 22.766 1.031 1 98.12 90 GLY A N 1
ATOM 737 C CA . GLY A 1 90 ? 9.57 23.125 2.439 1 98.12 90 GLY A CA 1
ATOM 738 C C . GLY A 1 90 ? 8.398 22.547 3.215 1 98.12 90 GLY A C 1
ATOM 739 O O . GLY A 1 90 ? 8.102 23 4.324 1 98.12 90 GLY A O 1
ATOM 740 N N . GLN A 1 91 ? 7.715 21.609 2.6 1 97.94 91 GLN A N 1
ATOM 741 C CA . GLN A 1 91 ? 6.562 21 3.266 1 97.94 91 GLN A CA 1
ATOM 742 C C . GLN A 1 91 ? 6.953 19.703 3.973 1 97.94 91 GLN A C 1
ATOM 744 O O . GLN A 1 91 ? 7.676 18.875 3.412 1 97.94 91 GLN A O 1
ATOM 749 N N . THR A 1 92 ? 6.48 19.594 5.191 1 98 92 THR A N 1
ATOM 750 C CA . THR A 1 92 ? 6.625 18.328 5.902 1 98 92 THR A CA 1
ATOM 751 C C . THR A 1 92 ? 5.438 17.422 5.629 1 98 92 THR A C 1
ATOM 753 O O . THR A 1 92 ? 4.422 17.859 5.082 1 98 92 THR A O 1
ATOM 756 N N . ALA A 1 93 ? 5.609 16.125 5.984 1 97.06 93 ALA A N 1
ATOM 757 C CA . ALA A 1 93 ? 4.473 15.211 5.879 1 97.06 93 ALA A CA 1
ATOM 758 C C . ALA A 1 93 ? 3.295 15.703 6.715 1 97.06 93 ALA A C 1
ATOM 760 O O . ALA A 1 93 ? 2.137 15.578 6.309 1 97.06 93 ALA A O 1
ATOM 761 N N . LEU A 1 94 ? 3.553 16.328 7.855 1 96.5 94 LEU A N 1
ATOM 762 C CA . LEU A 1 94 ? 2.496 16.844 8.719 1 96.5 94 LEU A CA 1
ATOM 763 C C . LEU A 1 94 ? 1.833 18.078 8.086 1 96.5 94 LEU A C 1
ATOM 765 O O . LEU A 1 94 ? 0.627 18.281 8.242 1 96.5 94 LEU A O 1
ATOM 769 N N . ASP A 1 95 ? 2.65 18.875 7.387 1 97 95 ASP A N 1
ATOM 770 C CA . ASP A 1 95 ? 2.062 19.984 6.637 1 97 95 ASP A CA 1
ATOM 771 C C . ASP A 1 95 ? 1.046 19.484 5.617 1 97 95 ASP A C 1
ATOM 773 O O . ASP A 1 95 ? -0.053 20.031 5.504 1 97 95 ASP A O 1
ATOM 777 N N . ILE A 1 96 ? 1.409 18.469 4.934 1 96.12 96 ILE A N 1
ATOM 778 C CA . ILE A 1 96 ? 0.552 17.875 3.914 1 96.12 96 ILE A CA 1
ATOM 779 C C . ILE A 1 96 ? -0.703 17.297 4.562 1 96.12 96 ILE A C 1
ATOM 781 O O . ILE A 1 96 ? -1.813 17.484 4.062 1 96.12 96 ILE A O 1
ATOM 785 N N . ALA A 1 97 ? -0.489 16.609 5.633 1 94.5 97 ALA A N 1
ATOM 786 C CA . ALA A 1 97 ? -1.62 16.062 6.375 1 94.5 97 ALA A CA 1
ATOM 787 C C . ALA A 1 97 ? -2.576 17.172 6.816 1 94.5 97 ALA A C 1
ATOM 789 O O . ALA A 1 97 ? -3.797 17 6.738 1 94.5 97 ALA A O 1
ATOM 790 N N . ALA A 1 98 ? -2.066 18.234 7.293 1 94.62 98 ALA A N 1
ATOM 791 C CA . ALA A 1 98 ? -2.873 19.359 7.75 1 94.62 98 ALA A CA 1
ATOM 792 C C . ALA A 1 98 ? -3.654 19.984 6.598 1 94.62 98 ALA A C 1
ATOM 794 O O . ALA A 1 98 ? -4.852 20.25 6.723 1 94.62 98 ALA A O 1
ATOM 795 N N . HIS A 1 99 ? -2.961 20.172 5.469 1 93.81 99 HIS A N 1
ATOM 796 C CA . HIS A 1 99 ? -3.6 20.734 4.289 1 93.81 99 HIS A CA 1
ATOM 797 C C . HIS A 1 99 ? -4.738 19.859 3.795 1 93.81 99 HIS A C 1
ATOM 799 O O . HIS A 1 99 ? -5.773 20.359 3.35 1 93.81 99 HIS A O 1
ATOM 805 N N . GLY A 1 100 ? -4.512 18.578 3.893 1 90.75 100 GLY A N 1
ATOM 806 C CA . GLY A 1 100 ? -5.504 17.625 3.416 1 90.75 100 GLY A CA 1
ATOM 807 C C . GLY A 1 100 ? -6.535 17.266 4.469 1 90.75 100 GLY A C 1
ATOM 808 O O . GLY A 1 100 ? -7.355 16.359 4.258 1 90.75 100 GLY A O 1
ATOM 809 N N . LYS A 1 101 ? -6.449 17.812 5.605 1 89 101 LYS A N 1
ATOM 810 C CA . LYS A 1 101 ? -7.367 17.594 6.719 1 89 101 LYS A CA 1
ATOM 811 C C . LYS A 1 101 ? -7.371 16.125 7.137 1 89 101 LYS A C 1
ATOM 813 O O . LYS A 1 101 ? -8.438 15.531 7.332 1 89 101 LYS A O 1
ATOM 818 N N . ALA A 1 102 ? -6.172 15.586 7.09 1 88.88 102 ALA A N 1
ATOM 819 C CA . ALA A 1 102 ? -6.004 14.219 7.578 1 88.88 102 ALA A CA 1
ATOM 820 C C . ALA A 1 102 ? -5.996 14.172 9.102 1 88.88 102 ALA A C 1
ATOM 822 O O . ALA A 1 102 ? -4.957 13.922 9.719 1 88.88 102 ALA A O 1
ATOM 823 N N . ASP A 1 103 ? -7.141 14.234 9.648 1 87.12 103 ASP A N 1
ATOM 824 C CA . ASP A 1 103 ? -7.293 14.359 11.102 1 87.12 103 ASP A CA 1
ATOM 825 C C . ASP A 1 103 ? -6.758 13.117 11.812 1 87.12 103 ASP A C 1
ATOM 827 O O . ASP A 1 103 ? -6.234 13.211 12.93 1 87.12 103 ASP A O 1
ATOM 831 N N . ASP A 1 104 ? -6.895 12.016 11.164 1 84.94 104 ASP A N 1
ATOM 832 C CA . ASP A 1 104 ? -6.438 10.766 11.766 1 84.94 104 ASP A CA 1
ATOM 833 C C . ASP A 1 104 ? -4.926 10.781 11.977 1 84.94 104 ASP A C 1
ATOM 835 O O . ASP A 1 104 ? -4.43 10.281 12.984 1 84.94 104 ASP A O 1
ATOM 839 N N . ILE A 1 105 ? -4.184 11.367 11.023 1 90.69 105 ILE A N 1
ATOM 840 C CA . ILE A 1 105 ? -2.736 11.492 11.164 1 90.69 105 ILE A CA 1
ATOM 841 C C . ILE A 1 105 ? -2.402 12.594 12.164 1 90.69 105 ILE A C 1
ATOM 843 O O . ILE A 1 105 ? -1.551 12.406 13.039 1 90.69 105 ILE A O 1
ATOM 847 N N . LEU A 1 106 ? -3.123 13.758 12.055 1 92.44 106 LEU A N 1
ATOM 848 C CA . LEU A 1 106 ? -2.818 14.898 12.906 1 92.44 106 LEU A CA 1
ATOM 849 C C . LEU A 1 106 ? -3.098 14.586 14.367 1 92.44 106 LEU A C 1
ATOM 851 O O . LEU A 1 106 ? -2.438 15.117 15.266 1 92.44 106 LEU A O 1
ATOM 855 N N . ALA A 1 107 ? -3.979 13.695 14.625 1 89.75 107 ALA A N 1
ATOM 856 C CA . ALA A 1 107 ? -4.336 13.297 15.984 1 89.75 107 ALA A CA 1
ATOM 857 C C . ALA A 1 107 ? -3.166 12.602 16.672 1 89.75 107 ALA A C 1
ATOM 859 O O . ALA A 1 107 ? -3.104 12.555 17.906 1 89.75 107 ALA A O 1
ATOM 860 N N . LEU A 1 108 ? -2.279 12.031 15.898 1 87.75 108 LEU A N 1
ATOM 861 C CA . LEU A 1 108 ? -1.097 11.398 16.469 1 87.75 108 LEU A CA 1
ATOM 862 C C . LEU A 1 108 ? -0.211 12.422 17.172 1 87.75 108 LEU A C 1
ATOM 864 O O . LEU A 1 108 ? 0.615 12.07 18.016 1 87.75 108 LEU A O 1
ATOM 868 N N . TYR A 1 109 ? -0.274 13.586 16.734 1 84.12 109 TYR A N 1
ATOM 869 C CA . TYR A 1 109 ? 0.638 14.609 17.234 1 84.12 109 TYR A CA 1
ATOM 870 C C . TYR A 1 109 ? -0.101 15.625 18.094 1 84.12 109 TYR A C 1
ATOM 872 O O . TYR A 1 109 ? 0.514 16.531 18.672 1 84.12 109 TYR A O 1
ATOM 880 N N . LYS A 1 110 ? -1.384 15.672 17.953 1 71.94 110 LYS A N 1
ATOM 881 C CA . LYS A 1 110 ? -2.129 16.547 18.828 1 71.94 110 LYS A CA 1
ATOM 882 C C . LYS A 1 110 ? -1.95 16.141 20.297 1 71.94 110 LYS A C 1
ATOM 884 O O . LYS A 1 110 ? -1.923 14.953 20.609 1 71.94 110 LYS A O 1
ATOM 889 N N . SER A 1 111 ? -0.858 16.703 21.016 1 55.03 111 SER A N 1
ATOM 890 C CA . SER A 1 111 ? -0.687 16.672 22.469 1 55.03 111 SER A CA 1
ATOM 891 C C . SER A 1 111 ? -2.029 16.562 23.172 1 55.03 111 SER A C 1
ATOM 893 O O . SER A 1 111 ? -3.014 17.172 22.766 1 55.03 111 SER A O 1
ATOM 895 N N . ARG A 1 112 ? -2.281 15.281 23.734 1 39.94 112 ARG A N 1
ATOM 896 C CA . ARG A 1 112 ? -3.199 15.422 24.859 1 39.94 112 ARG A CA 1
ATOM 897 C C . ARG A 1 112 ? -2.896 16.672 25.656 1 39.94 112 ARG A C 1
ATOM 899 O O . ARG A 1 112 ? -1.764 17.156 25.656 1 39.94 112 ARG A O 1
ATOM 906 N N . MET B 1 1 ? -46.031 11.82 35.438 1 27.62 1 MET B N 1
ATOM 907 C CA . MET B 1 1 ? -45.5 10.531 35.031 1 27.62 1 MET B CA 1
ATOM 908 C C . MET B 1 1 ? -44.5 10.695 33.875 1 27.62 1 MET B C 1
ATOM 910 O O . MET B 1 1 ? -43.688 9.82 33.625 1 27.62 1 MET B O 1
ATOM 914 N N . ASP B 1 2 ? -44.688 11.758 32.938 1 29.45 2 ASP B N 1
ATOM 915 C CA . ASP B 1 2 ? -44.188 11.836 31.562 1 29.45 2 ASP B CA 1
ATOM 916 C C . ASP B 1 2 ? -42.75 12.367 31.531 1 29.45 2 ASP B C 1
ATOM 918 O O . ASP B 1 2 ? -42.062 12.219 30.516 1 29.45 2 ASP B O 1
ATOM 922 N N . GLU B 1 3 ? -42.156 13.203 32.406 1 34.72 3 GLU B N 1
ATOM 923 C CA . GLU B 1 3 ? -40.938 14 32.188 1 34.72 3 GLU B CA 1
ATOM 924 C C . GLU B 1 3 ? -39.688 13.141 32.281 1 34.72 3 GLU B C 1
ATOM 926 O O . GLU B 1 3 ? -38.562 13.656 32.188 1 34.72 3 GLU B O 1
ATOM 931 N N . GLU B 1 4 ? -39.719 11.891 32.781 1 36.59 4 GLU B N 1
ATOM 932 C CA . GLU B 1 4 ? -38.5 11.141 33.094 1 36.59 4 GLU B CA 1
ATOM 933 C C . GLU B 1 4 ? -37.844 10.625 31.812 1 36.59 4 GLU B C 1
ATOM 935 O O . GLU B 1 4 ? -36.844 9.883 31.875 1 36.59 4 GLU B O 1
ATOM 940 N N . ARG B 1 5 ? -38.406 10.75 30.625 1 36.81 5 ARG B N 1
ATOM 941 C CA . ARG B 1 5 ? -37.844 10.047 29.484 1 36.81 5 ARG B CA 1
ATOM 942 C C . ARG B 1 5 ? -36.562 10.734 28.984 1 36.81 5 ARG B C 1
ATOM 944 O O . ARG B 1 5 ? -35.844 10.172 28.156 1 36.81 5 ARG B O 1
ATOM 951 N N . HIS B 1 6 ? -36.406 12.055 29.109 1 35.16 6 HIS B N 1
ATOM 952 C CA . HIS B 1 6 ? -35.406 12.688 28.25 1 35.16 6 HIS B CA 1
ATOM 953 C C . HIS B 1 6 ? -34 12.391 28.75 1 35.16 6 HIS B C 1
ATOM 955 O O . HIS B 1 6 ? -33.031 12.68 28.047 1 35.16 6 HIS B O 1
ATOM 961 N N . THR B 1 7 ? -33.781 11.984 30.047 1 34.78 7 THR B N 1
ATOM 962 C CA . THR B 1 7 ? -32.375 12.07 30.5 1 34.78 7 THR B CA 1
ATOM 963 C C . THR B 1 7 ? -31.562 10.906 29.953 1 34.78 7 THR B C 1
ATOM 965 O O . THR B 1 7 ? -30.359 10.852 30.141 1 34.78 7 THR B O 1
ATOM 968 N N . LEU B 1 8 ? -32.156 9.789 29.531 1 31.06 8 LEU B N 1
ATOM 969 C CA . LEU B 1 8 ? -31.359 8.578 29.391 1 31.06 8 LEU B CA 1
ATOM 970 C C . LEU B 1 8 ? -30.484 8.648 28.141 1 31.06 8 LEU B C 1
ATOM 972 O O . LEU B 1 8 ? -29.609 7.809 27.938 1 31.06 8 LEU B O 1
ATOM 976 N N . SER B 1 9 ? -30.859 9.445 27.062 1 34.66 9 SER B N 1
ATOM 977 C CA . SER B 1 9 ? -30.203 9.156 25.781 1 34.66 9 SER B CA 1
ATOM 978 C C . SER B 1 9 ? -28.812 9.75 25.734 1 34.66 9 SER B C 1
ATOM 980 O O . SER B 1 9 ? -28.078 9.57 24.75 1 34.66 9 SER B O 1
ATOM 982 N N . LYS B 1 10 ? -28.438 10.648 26.625 1 35.41 10 LYS B N 1
ATOM 983 C CA . LYS B 1 10 ? -27.156 11.305 26.422 1 35.41 10 LYS B CA 1
ATOM 984 C C . LYS B 1 10 ? -26 10.328 26.656 1 35.41 10 LYS B C 1
ATOM 986 O O . LYS B 1 10 ? -24.859 10.617 26.312 1 35.41 10 LYS B O 1
ATOM 991 N N . LYS B 1 11 ? -26.141 9.359 27.578 1 35.84 11 LYS B N 1
ATOM 992 C CA . LYS B 1 11 ? -24.969 8.602 28.016 1 35.84 11 LYS B CA 1
ATOM 993 C C . LYS B 1 11 ? -24.453 7.672 26.922 1 35.84 11 LYS B C 1
ATOM 995 O O . LYS B 1 11 ? -23.297 7.266 26.938 1 35.84 11 LYS B O 1
ATOM 1000 N N . TRP B 1 12 ? -25.297 7.008 26.125 1 36.59 12 TRP B N 1
ATOM 1001 C CA . TRP B 1 12 ? -24.859 5.941 25.234 1 36.59 12 TRP B CA 1
ATOM 1002 C C . TRP B 1 12 ? -24.125 6.508 24.016 1 36.59 12 TRP B C 1
ATOM 1004 O O . TRP B 1 12 ? -23.578 5.758 23.219 1 36.59 12 TRP B O 1
ATOM 1014 N N . GLY B 1 13 ? -24.359 7.754 23.609 1 36.78 13 GLY B N 1
ATOM 1015 C CA . GLY B 1 13 ? -23.75 8.203 22.359 1 36.78 13 GLY B CA 1
ATOM 1016 C C . GLY B 1 13 ? -22.266 8.477 22.5 1 36.78 13 GLY B C 1
ATOM 1017 O O . GLY B 1 13 ? -21.578 8.703 21.5 1 36.78 13 GLY B O 1
ATOM 1018 N N . GLY B 1 14 ? -21.766 8.883 23.688 1 39.88 14 GLY B N 1
ATOM 1019 C CA . GLY B 1 14 ? -20.359 9.258 23.844 1 39.88 14 GLY B CA 1
ATOM 1020 C C . GLY B 1 14 ? -19.422 8.07 23.781 1 39.88 14 GLY B C 1
ATOM 1021 O O . GLY B 1 14 ? -18.203 8.25 23.594 1 39.88 14 GLY B O 1
ATOM 1022 N N . ASP B 1 15 ? -19.75 6.898 24.359 1 42.31 15 ASP B N 1
ATOM 1023 C CA . ASP B 1 15 ? -18.828 5.781 24.516 1 42.31 15 ASP B CA 1
ATOM 1024 C C . ASP B 1 15 ? -18.609 5.066 23.172 1 42.31 15 ASP B C 1
ATOM 1026 O O . ASP B 1 15 ? -17.672 4.273 23.031 1 42.31 15 ASP B O 1
ATOM 1030 N N . ARG B 1 16 ? -19.625 5.039 22.297 1 41.19 16 ARG B N 1
ATOM 1031 C CA . ARG B 1 16 ? -19.422 4.348 21.031 1 41.19 16 ARG B CA 1
ATOM 1032 C C . ARG B 1 16 ? -18.328 5.027 20.203 1 41.19 16 ARG B C 1
ATOM 1034 O O . ARG B 1 16 ? -17.547 4.355 19.531 1 41.19 16 ARG B O 1
ATOM 1041 N N . TRP B 1 17 ? -18.188 6.352 20.25 1 42.16 17 TRP B N 1
ATOM 1042 C CA . TRP B 1 17 ? -17.141 7.023 19.5 1 42.16 17 TRP B CA 1
ATOM 1043 C C . TRP B 1 17 ? -15.766 6.676 20.047 1 42.16 17 TRP B C 1
ATOM 1045 O O . TRP B 1 17 ? -14.789 6.609 19.281 1 42.16 17 TRP B O 1
ATOM 1055 N N . LYS B 1 18 ? -15.625 6.57 21.391 1 44.28 18 LYS B N 1
ATOM 1056 C CA . LYS B 1 18 ? -14.344 6.18 21.969 1 44.28 18 LYS B CA 1
ATOM 1057 C C . LYS B 1 18 ? -14.023 4.719 21.672 1 44.28 18 LYS B C 1
ATOM 1059 O O . LYS B 1 18 ? -12.867 4.371 21.406 1 44.28 18 LYS B O 1
ATOM 1064 N N . VAL B 1 19 ? -14.992 3.814 21.828 1 41.97 19 VAL B N 1
ATOM 1065 C CA . VAL B 1 19 ? -14.742 2.412 21.516 1 41.97 19 VAL B CA 1
ATOM 1066 C C . VAL B 1 19 ? -14.453 2.262 20.031 1 41.97 19 VAL B C 1
ATOM 1068 O O . VAL B 1 19 ? -13.602 1.456 19.625 1 41.97 19 VAL B O 1
ATOM 1071 N N . ASP B 1 20 ? -15.141 2.992 19.156 1 40.81 20 ASP B N 1
ATOM 1072 C CA . ASP B 1 20 ? -14.852 2.898 17.734 1 40.81 20 ASP B CA 1
ATOM 1073 C C . ASP B 1 20 ? -13.484 3.498 17.422 1 40.81 20 ASP B C 1
ATOM 1075 O O . ASP B 1 20 ? -12.742 2.967 16.578 1 40.81 20 ASP B O 1
ATOM 1079 N N . LYS B 1 21 ? -13.133 4.586 18.109 1 41.53 21 LYS B N 1
ATOM 1080 C CA . LYS B 1 21 ? -11.789 5.129 17.984 1 41.53 21 LYS B CA 1
ATOM 1081 C C . LYS B 1 21 ? -10.742 4.16 18.516 1 41.53 21 LYS B C 1
ATOM 1083 O O . LYS B 1 21 ? -9.68 3.982 17.922 1 41.53 21 LYS B O 1
ATOM 1088 N N . GLU B 1 22 ? -10.844 3.67 19.797 1 41.66 22 GLU B N 1
ATOM 1089 C CA . GLU B 1 22 ? -9.938 2.662 20.344 1 41.66 22 GLU B CA 1
ATOM 1090 C C . GLU B 1 22 ? -9.906 1.416 19.453 1 41.66 22 GLU B C 1
ATOM 1092 O O . GLU B 1 22 ? -8.852 0.813 19.266 1 41.66 22 GLU B O 1
ATOM 1097 N N . LEU B 1 23 ? -11.016 0.861 19.016 1 39.12 23 LEU B N 1
ATOM 1098 C CA . LEU B 1 23 ? -11.039 -0.254 18.062 1 39.12 23 LEU B CA 1
ATOM 1099 C C . LEU B 1 23 ? -10.461 0.159 16.719 1 39.12 23 LEU B C 1
ATOM 1101 O O . LEU B 1 23 ? -9.734 -0.609 16.094 1 39.12 23 LEU B O 1
ATOM 1105 N N . GLU B 1 24 ? -10.828 1.372 16.219 1 43.06 24 GLU B N 1
ATOM 1106 C CA . GLU B 1 24 ? -10.164 1.913 15.031 1 43.06 24 GLU B CA 1
ATOM 1107 C C . GLU B 1 24 ? -8.672 2.125 15.281 1 43.06 24 GLU B C 1
ATOM 1109 O O . GLU B 1 24 ? -7.848 1.865 14.406 1 43.06 24 GLU B O 1
ATOM 1114 N N . GLU B 1 25 ? -8.32 2.781 16.406 1 43.41 25 GLU B N 1
ATOM 1115 C CA . GLU B 1 25 ? -6.93 2.984 16.797 1 43.41 25 GLU B CA 1
ATOM 1116 C C . GLU B 1 25 ? -6.207 1.652 16.969 1 43.41 25 GLU B C 1
ATOM 1118 O O . GLU B 1 25 ? -5.035 1.521 16.609 1 43.41 25 GLU B O 1
ATOM 1123 N N . GLN B 1 26 ? -6.723 0.842 17.906 1 40.97 26 GLN B N 1
ATOM 1124 C CA . GLN B 1 26 ? -6.074 -0.445 18.125 1 40.97 26 GLN B CA 1
ATOM 1125 C C . GLN B 1 26 ? -5.926 -1.22 16.828 1 40.97 26 GLN B C 1
ATOM 1127 O O . GLN B 1 26 ? -5.07 -2.1 16.703 1 40.97 26 GLN B O 1
ATOM 1132 N N . THR B 1 27 ? -6.953 -1.127 16.031 1 40.88 27 THR B N 1
ATOM 1133 C CA . THR B 1 27 ? -6.895 -1.888 14.789 1 40.88 27 THR B CA 1
ATOM 1134 C C . THR B 1 27 ? -5.812 -1.335 13.867 1 40.88 27 THR B C 1
ATOM 1136 O O . THR B 1 27 ? -5.488 -1.946 12.844 1 40.88 27 THR B O 1
ATOM 1139 N N . VAL B 1 28 ? -5.504 -0.149 14.031 1 42.94 28 VAL B N 1
ATOM 1140 C CA . VAL B 1 28 ? -4.305 0.384 13.398 1 42.94 28 VAL B CA 1
ATOM 1141 C C . VAL B 1 28 ? -3.113 -0.522 13.695 1 42.94 28 VAL B C 1
ATOM 1143 O O . VAL B 1 28 ? -2.117 -0.512 12.969 1 42.94 28 VAL B O 1
ATOM 1146 N N . GLU B 1 29 ? -2.932 -0.789 15.031 1 41.31 29 GLU B N 1
ATOM 1147 C CA . GLU B 1 29 ? -1.748 -1.476 15.539 1 41.31 29 GLU B CA 1
ATOM 1148 C C . GLU B 1 29 ? -1.208 -2.475 14.516 1 41.31 29 GLU B C 1
ATOM 1150 O O . GLU B 1 29 ? -0.03 -2.424 14.156 1 41.31 29 GLU B O 1
ATOM 1155 N N . GLU B 1 30 ? -1.427 -3.795 14.969 1 41.5 30 GLU B N 1
ATOM 1156 C CA . GLU B 1 30 ? -0.595 -4.965 14.703 1 41.5 30 GLU B CA 1
ATOM 1157 C C . GLU B 1 30 ? -0.493 -5.246 13.211 1 41.5 30 GLU B C 1
ATOM 1159 O O . GLU B 1 30 ? 0.155 -6.207 12.797 1 41.5 30 GLU B O 1
ATOM 1164 N N . THR B 1 31 ? -1.615 -4.984 12.578 1 43.25 31 THR B N 1
ATOM 1165 C CA . THR B 1 31 ? -1.688 -5.723 11.32 1 43.25 31 THR B CA 1
ATOM 1166 C C . THR B 1 31 ? -0.847 -5.043 10.242 1 43.25 31 THR B C 1
ATOM 1168 O O . THR B 1 31 ? -1.257 -4.027 9.68 1 43.25 31 THR B O 1
ATOM 1171 N N . GLU B 1 32 ? 0.451 -4.938 10.578 1 53.19 32 GLU B N 1
ATOM 1172 C CA . GLU B 1 32 ? 1.267 -4.641 9.406 1 53.19 32 GLU B CA 1
ATOM 1173 C C . GLU B 1 32 ? 0.61 -5.164 8.133 1 53.19 32 GLU B C 1
ATOM 1175 O O . GLU B 1 32 ? 0.262 -6.344 8.039 1 53.19 32 GLU B O 1
ATOM 1180 N N . PRO B 1 33 ? 0.188 -4.191 7.379 1 63.31 33 PRO B N 1
ATOM 1181 C CA . PRO B 1 33 ? -0.349 -4.832 6.176 1 63.31 33 PRO B CA 1
ATOM 1182 C C . PRO B 1 33 ? 0.629 -5.82 5.547 1 63.31 33 PRO B C 1
ATOM 1184 O O . PRO B 1 33 ? 1.844 -5.609 5.598 1 63.31 33 PRO B O 1
ATOM 1187 N N . ARG B 1 34 ? 0.298 -7.145 5.652 1 74.19 34 ARG B N 1
ATOM 1188 C CA . ARG B 1 34 ? 1.029 -8.188 4.949 1 74.19 34 ARG B CA 1
ATOM 1189 C C . ARG B 1 34 ? 1.754 -7.629 3.73 1 74.19 34 ARG B C 1
ATOM 1191 O O . ARG B 1 34 ? 2.875 -8.039 3.424 1 74.19 34 ARG B O 1
ATOM 1198 N N . MET B 1 35 ? 1.181 -6.574 3.27 1 82.19 35 MET B N 1
ATOM 1199 C CA . MET B 1 35 ? 1.788 -5.992 2.076 1 82.19 35 MET B CA 1
ATOM 1200 C C . MET B 1 35 ? 3.07 -5.246 2.426 1 82.19 35 MET B C 1
ATOM 1202 O O . MET B 1 35 ? 4.086 -5.395 1.743 1 82.19 35 MET B O 1
ATOM 1206 N N . TRP B 1 36 ? 3.115 -4.578 3.525 1 80.56 36 TRP B N 1
ATOM 1207 C CA . TRP B 1 36 ? 4.289 -3.801 3.904 1 80.56 36 TRP B CA 1
ATOM 1208 C C . TRP B 1 36 ? 5.418 -4.715 4.379 1 80.56 36 TRP B C 1
ATOM 1210 O O . TRP B 1 36 ? 6.594 -4.449 4.117 1 80.56 36 TRP B O 1
ATOM 1220 N N . ALA B 1 37 ? 5.023 -5.75 5.059 1 81 37 ALA B N 1
ATOM 1221 C CA . ALA B 1 37 ? 6.012 -6.758 5.438 1 81 37 ALA B CA 1
ATOM 1222 C C . ALA B 1 37 ? 6.648 -7.391 4.203 1 81 37 ALA B C 1
ATOM 1224 O O . ALA B 1 37 ? 7.855 -7.645 4.18 1 81 37 ALA B O 1
ATOM 1225 N N . PHE B 1 38 ? 5.875 -7.648 3.189 1 86.88 38 PHE B N 1
ATOM 1226 C CA . PHE B 1 38 ? 6.391 -8.195 1.938 1 86.88 38 PHE B CA 1
ATOM 1227 C C . PHE B 1 38 ? 7.383 -7.234 1.295 1 86.88 38 PHE B C 1
ATOM 1229 O O . PHE B 1 38 ? 8.461 -7.645 0.864 1 86.88 38 PHE B O 1
ATOM 1236 N N . LEU B 1 39 ? 7.016 -5.945 1.323 1 87.44 39 LEU B N 1
ATOM 1237 C CA . LEU B 1 39 ? 7.902 -4.938 0.761 1 87.44 39 LEU B CA 1
ATOM 1238 C C . LEU B 1 39 ? 9.219 -4.887 1.525 1 87.44 39 LEU B C 1
ATOM 1240 O O . LEU B 1 39 ? 10.289 -4.719 0.925 1 87.44 39 LEU B O 1
ATOM 1244 N N . GLU B 1 40 ? 9.133 -5.098 2.797 1 84.31 40 GLU B N 1
ATOM 1245 C CA . GLU B 1 40 ? 10.344 -5.168 3.604 1 84.31 40 GLU B CA 1
ATOM 1246 C C . GLU B 1 40 ? 11.219 -6.348 3.184 1 84.31 40 GLU B C 1
ATOM 1248 O O . GLU B 1 40 ? 12.438 -6.207 3.057 1 84.31 40 GLU B O 1
ATOM 1253 N N . GLU B 1 41 ? 10.578 -7.461 2.998 1 85.19 41 GLU B N 1
ATOM 1254 C CA . GLU B 1 41 ? 11.305 -8.656 2.57 1 85.19 41 GLU B CA 1
ATOM 1255 C C . GLU B 1 4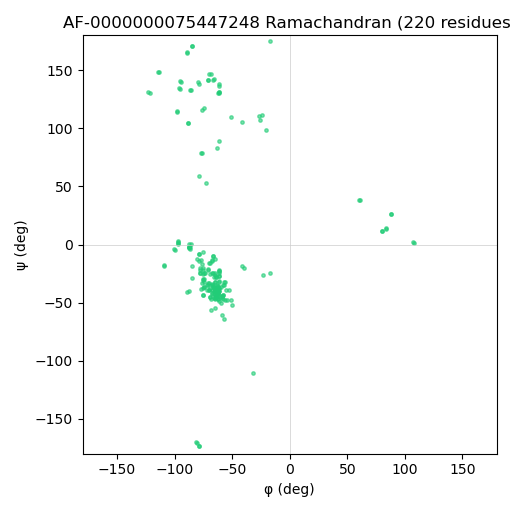1 ? 11.961 -8.445 1.213 1 85.19 41 GLU B C 1
ATOM 1257 O O . GLU B 1 41 ? 13.016 -9.016 0.933 1 85.19 41 GLU B O 1
ATOM 1262 N N . MET B 1 42 ? 11.367 -7.555 0.431 1 85.38 42 MET B N 1
ATOM 1263 C CA . MET B 1 42 ? 11.891 -7.262 -0.9 1 85.38 42 MET B CA 1
ATOM 1264 C C . MET B 1 42 ? 13.086 -6.32 -0.82 1 85.38 42 MET B C 1
ATOM 1266 O O . MET B 1 42 ? 13.742 -6.051 -1.83 1 85.38 42 MET B O 1
ATOM 1270 N N . GLY B 1 43 ? 13.359 -5.789 0.338 1 85.75 43 GLY B N 1
ATOM 1271 C CA . GLY B 1 43 ? 14.539 -4.949 0.522 1 85.75 43 GLY B CA 1
ATOM 1272 C C . GLY B 1 43 ? 14.281 -3.488 0.21 1 85.75 43 GLY B C 1
ATOM 1273 O O . GLY B 1 43 ? 15.203 -2.76 -0.17 1 85.75 43 GLY B O 1
ATOM 1274 N N . VAL B 1 44 ? 13.062 -3.08 0.344 1 87.5 44 VAL B N 1
ATOM 1275 C CA . VAL B 1 44 ? 12.742 -1.679 0.095 1 87.5 44 VAL B CA 1
ATOM 1276 C C . VAL B 1 44 ? 13.508 -0.79 1.07 1 87.5 44 VAL B C 1
ATOM 1278 O O . VAL B 1 44 ? 13.523 -1.047 2.277 1 87.5 44 VAL B O 1
ATOM 1281 N N . GLU B 1 45 ? 14.18 0.281 0.515 1 90.38 45 GLU B N 1
ATOM 1282 C CA . GLU B 1 45 ? 14.812 1.31 1.336 1 90.38 45 GLU B CA 1
ATOM 1283 C C . GLU B 1 45 ? 13.828 2.434 1.661 1 90.38 45 GLU B C 1
ATOM 1285 O O . GLU B 1 45 ? 13.609 3.324 0.839 1 90.38 45 GLU B O 1
ATOM 1290 N N . TRP B 1 46 ? 13.359 2.455 2.838 1 90.56 46 TRP B N 1
ATOM 1291 C CA . TRP B 1 46 ? 12.234 3.305 3.217 1 90.56 46 TRP B CA 1
ATOM 1292 C C . TRP B 1 46 ? 12.648 4.773 3.248 1 90.56 46 TRP B C 1
ATOM 1294 O O . TRP B 1 46 ? 11.805 5.664 3.119 1 90.56 46 TRP B O 1
ATOM 1304 N N . SER B 1 47 ? 13.906 5.07 3.389 1 91.5 47 SER B N 1
ATOM 1305 C CA . SER B 1 47 ? 14.367 6.438 3.625 1 91.5 47 SER B CA 1
ATOM 1306 C C . SER B 1 47 ? 14.578 7.188 2.314 1 91.5 47 SER B C 1
ATOM 1308 O O . SER B 1 47 ? 14.906 8.375 2.318 1 91.5 47 SER B O 1
ATOM 1310 N N . VAL B 1 48 ? 14.367 6.504 1.165 1 92.12 48 VAL B N 1
ATOM 1311 C CA . VAL B 1 48 ? 14.547 7.133 -0.14 1 92.12 48 VAL B CA 1
ATOM 1312 C C . VAL B 1 48 ? 13.508 8.227 -0.338 1 92.12 48 VAL B C 1
ATOM 1314 O O . VAL B 1 48 ? 12.367 8.094 0.108 1 92.12 48 VAL B O 1
ATOM 1317 N N . VAL B 1 49 ? 13.961 9.336 -0.99 1 94.19 49 VAL B N 1
ATOM 1318 C CA . VAL B 1 49 ? 13.055 10.414 -1.364 1 94.19 49 VAL B CA 1
ATOM 1319 C C . VAL B 1 49 ? 12.969 10.516 -2.887 1 94.19 49 VAL B C 1
ATOM 1321 O O . VAL B 1 49 ? 13.891 10.102 -3.594 1 94.19 49 VAL B O 1
ATOM 1324 N N . ASN B 1 50 ? 11.789 10.938 -3.361 1 91.94 50 ASN B N 1
ATOM 1325 C CA . ASN B 1 50 ? 11.648 11.086 -4.805 1 91.94 50 ASN B CA 1
ATOM 1326 C C . ASN B 1 50 ? 12.289 12.375 -5.301 1 91.94 50 ASN B C 1
ATOM 1328 O O . ASN B 1 50 ? 13.008 13.047 -4.555 1 91.94 50 ASN B O 1
ATOM 1332 N N . THR B 1 51 ? 12.109 12.711 -6.594 1 91.56 51 THR B N 1
ATOM 1333 C CA . THR B 1 51 ? 12.766 13.844 -7.238 1 91.56 51 THR B CA 1
ATOM 1334 C C . THR B 1 51 ? 12.258 15.164 -6.66 1 91.56 51 THR B C 1
ATOM 1336 O O . THR B 1 51 ? 12.875 16.219 -6.852 1 91.56 51 THR B O 1
ATOM 1339 N N . LYS B 1 52 ? 11.141 15.109 -5.906 1 94.06 52 LYS B N 1
ATOM 1340 C CA . LYS B 1 52 ? 10.57 16.297 -5.293 1 94.06 52 LYS B CA 1
ATOM 1341 C C . LYS B 1 52 ? 11.008 16.438 -3.834 1 94.06 52 LYS B C 1
ATOM 1343 O O . LYS B 1 52 ? 10.531 17.312 -3.115 1 94.06 52 LYS B O 1
ATOM 1348 N N . GLY B 1 53 ? 11.867 15.523 -3.338 1 95.75 53 GLY B N 1
ATOM 1349 C CA . GLY B 1 53 ? 12.328 15.539 -1.96 1 95.75 53 GLY B CA 1
ATOM 1350 C C . GLY B 1 53 ? 11.328 14.945 -0.986 1 95.75 53 GLY B C 1
ATOM 1351 O O . GLY B 1 53 ? 11.477 15.086 0.229 1 95.75 53 GLY B O 1
ATOM 1352 N N . GLN B 1 54 ? 10.328 14.289 -1.588 1 95.69 54 GLN B N 1
ATOM 1353 C CA . GLN B 1 54 ? 9.281 13.711 -0.744 1 95.69 54 GLN B CA 1
ATOM 1354 C C . GLN B 1 54 ? 9.672 12.32 -0.263 1 95.69 54 GLN B C 1
ATOM 1356 O O . GLN B 1 54 ? 10.18 11.508 -1.041 1 95.69 54 GLN B O 1
ATOM 1361 N N . SER B 1 55 ? 9.492 12.094 1.022 1 96.06 55 SER B N 1
ATOM 1362 C CA . SER B 1 55 ? 9.547 10.734 1.544 1 96.06 55 SER B CA 1
ATOM 1363 C C . SER B 1 55 ? 8.203 10.031 1.407 1 96.06 55 SER B C 1
ATOM 1365 O O . SER B 1 55 ? 7.207 10.648 1.026 1 96.06 55 SER B O 1
ATOM 1367 N N . LEU B 1 56 ? 8.219 8.727 1.686 1 93.25 56 LEU B N 1
ATOM 1368 C CA . LEU B 1 56 ? 6.973 7.969 1.627 1 93.25 56 LEU B CA 1
ATOM 1369 C C . LEU B 1 56 ? 5.961 8.508 2.633 1 93.25 56 LEU B C 1
ATOM 1371 O O . LEU B 1 56 ? 4.754 8.414 2.418 1 93.25 56 LEU B O 1
ATOM 1375 N N . LEU B 1 57 ? 6.387 9.18 3.682 1 94.44 57 LEU B N 1
ATOM 1376 C CA . LEU B 1 57 ? 5.473 9.797 4.633 1 94.44 57 LEU B CA 1
ATOM 1377 C C . LEU B 1 57 ? 4.68 10.922 3.975 1 94.44 57 LEU B C 1
ATOM 1379 O O . LEU B 1 57 ? 3.48 11.07 4.223 1 94.44 57 LEU B O 1
ATOM 1383 N N . HIS B 1 58 ? 5.379 11.695 3.133 1 95.69 58 HIS B N 1
ATOM 1384 C CA . HIS B 1 58 ? 4.688 12.766 2.414 1 95.69 58 HIS B CA 1
ATOM 1385 C C . HIS B 1 58 ? 3.559 12.203 1.554 1 95.69 58 HIS B C 1
ATOM 1387 O O . HIS B 1 58 ? 2.439 12.727 1.574 1 95.69 58 HIS B O 1
ATOM 1393 N N . VAL B 1 59 ? 3.906 11.156 0.896 1 91.62 59 VAL B N 1
ATOM 1394 C CA . VAL B 1 59 ? 2.963 10.547 -0.036 1 91.62 59 VAL B CA 1
ATOM 1395 C C . VAL B 1 59 ? 1.774 9.977 0.731 1 91.62 59 VAL B C 1
ATOM 1397 O O . VAL B 1 59 ? 0.62 10.211 0.367 1 91.62 59 VAL B O 1
ATOM 1400 N N . VAL B 1 60 ? 2.02 9.258 1.808 1 89.25 60 VAL B N 1
ATOM 1401 C CA . VAL B 1 60 ? 0.978 8.633 2.617 1 89.25 60 VAL B CA 1
ATOM 1402 C C . VAL B 1 60 ? 0.1 9.711 3.248 1 89.25 60 VAL B C 1
ATOM 1404 O O . VAL B 1 60 ? -1.122 9.562 3.32 1 89.25 60 VAL B O 1
ATOM 1407 N N . ALA B 1 61 ? 0.716 10.75 3.699 1 91.75 61 ALA B N 1
ATOM 1408 C CA . ALA B 1 61 ? -0.008 11.836 4.348 1 91.75 61 ALA B CA 1
ATOM 1409 C C . ALA B 1 61 ? -1.01 12.477 3.387 1 91.75 61 ALA B C 1
ATOM 1411 O O . ALA B 1 61 ? -2.078 12.93 3.805 1 91.75 61 ALA B O 1
ATOM 1412 N N . GLY B 1 62 ? -0.636 12.469 2.137 1 88.38 62 GLY B N 1
ATOM 1413 C CA . GLY B 1 62 ? -1.484 13.094 1.136 1 88.38 62 GLY B CA 1
ATOM 1414 C C . GLY B 1 62 ? -2.535 12.164 0.572 1 88.38 62 GLY B C 1
ATOM 1415 O O . GLY B 1 62 ? -3.354 12.562 -0.257 1 88.38 62 GLY B O 1
ATOM 1416 N N . GLN B 1 63 ? -2.484 10.914 1.062 1 79.62 63 GLN B N 1
ATOM 1417 C CA . GLN B 1 63 ? -3.436 9.945 0.529 1 79.62 63 GLN B CA 1
ATOM 1418 C C . GLN B 1 63 ? -4.832 10.172 1.101 1 79.62 63 GLN B C 1
ATOM 1420 O O . GLN B 1 63 ? -5.016 10.18 2.32 1 79.62 63 GLN B O 1
ATOM 1425 N N . GLU B 1 64 ? -5.82 10.516 0.354 1 65.94 64 GLU B N 1
ATOM 1426 C CA . GLU B 1 64 ? -7.176 10.812 0.804 1 65.94 64 GLU B CA 1
ATOM 1427 C C . GLU B 1 64 ? -8.023 9.539 0.86 1 65.94 64 GLU B C 1
ATOM 1429 O O . GLU B 1 64 ? -8.859 9.383 1.755 1 65.94 64 GLU B O 1
ATOM 1434 N N . ARG B 1 65 ? -7.812 8.703 -0.168 1 62.91 65 ARG B N 1
ATOM 1435 C CA . ARG B 1 65 ? -8.68 7.531 -0.224 1 62.91 65 ARG B CA 1
ATOM 1436 C C . ARG B 1 65 ? -7.855 6.246 -0.234 1 62.91 65 ARG B C 1
ATOM 1438 O O . ARG B 1 65 ? -6.738 6.223 -0.748 1 62.91 65 ARG B O 1
ATOM 1445 N N . SER B 1 66 ? -8.359 5.371 0.697 1 62.28 66 SER B N 1
ATOM 1446 C CA . SER B 1 66 ? -7.773 4.035 0.62 1 62.28 66 SER B CA 1
ATOM 1447 C C . SER B 1 66 ? -8.062 3.379 -0.725 1 62.28 66 SER B C 1
ATOM 1449 O O . SER B 1 66 ? -9.141 3.576 -1.296 1 62.28 66 SER B O 1
ATOM 1451 N N . PHE B 1 67 ? -7.016 2.883 -1.29 1 66.56 67 PHE B N 1
ATOM 1452 C CA . PHE B 1 67 ? -7.227 2.178 -2.549 1 66.56 67 PHE B CA 1
ATOM 1453 C C . PHE B 1 67 ? -7.77 0.775 -2.301 1 66.56 67 PHE B C 1
ATOM 1455 O O . PHE B 1 67 ? -7.344 0.097 -1.363 1 66.56 67 PHE B O 1
ATOM 1462 N N . ARG B 1 68 ? -8.727 0.496 -3.178 1 73.94 68 ARG B N 1
ATOM 1463 C CA . ARG B 1 68 ? -9.289 -0.851 -3.117 1 73.94 68 ARG B CA 1
ATOM 1464 C C . ARG B 1 68 ? -8.266 -1.89 -3.561 1 73.94 68 ARG B C 1
ATOM 1466 O O . ARG B 1 68 ? -7.363 -1.587 -4.348 1 73.94 68 ARG B O 1
ATOM 1473 N N . ARG B 1 69 ? -8.328 -3.004 -2.99 1 81.38 69 ARG B N 1
ATOM 1474 C CA . ARG B 1 69 ? -7.402 -4.094 -3.291 1 81.38 69 ARG B CA 1
ATOM 1475 C C . ARG B 1 69 ? -7.43 -4.438 -4.777 1 81.38 69 ARG B C 1
ATOM 1477 O O . ARG B 1 69 ? -6.398 -4.797 -5.355 1 81.38 69 ARG B O 1
ATOM 1484 N N . VAL B 1 70 ? -8.648 -4.266 -5.426 1 85.62 70 VAL B N 1
ATOM 1485 C CA . VAL B 1 70 ? -8.773 -4.641 -6.832 1 85.62 70 VAL B CA 1
ATOM 1486 C C . VAL B 1 70 ? -7.93 -3.709 -7.695 1 85.62 70 VAL B C 1
ATOM 1488 O O . VAL B 1 70 ? -7.359 -4.133 -8.703 1 85.62 70 VAL B O 1
ATOM 1491 N N . ALA B 1 71 ? -7.871 -2.5 -7.281 1 83 71 ALA B N 1
ATOM 1492 C CA . ALA B 1 71 ? -7.039 -1.553 -8.023 1 83 71 ALA B CA 1
ATOM 1493 C C . ALA B 1 71 ? -5.562 -1.905 -7.898 1 83 71 ALA B C 1
ATOM 1495 O O . ALA B 1 71 ? -4.812 -1.825 -8.875 1 83 71 ALA B O 1
ATOM 1496 N N . ARG B 1 72 ? -5.137 -2.277 -6.691 1 84.44 72 ARG B N 1
ATOM 1497 C CA . ARG B 1 72 ? -3.764 -2.727 -6.48 1 84.44 72 ARG B CA 1
ATOM 1498 C C . ARG B 1 72 ? -3.475 -3.994 -7.277 1 84.44 72 ARG B C 1
ATOM 1500 O O . ARG B 1 72 ? -2.404 -4.129 -7.875 1 84.44 72 ARG B O 1
ATOM 1507 N N . PHE B 1 73 ? -4.438 -4.852 -7.309 1 89.69 73 PHE B N 1
ATOM 1508 C CA . PHE B 1 73 ? -4.312 -6.102 -8.047 1 89.69 73 PHE B CA 1
ATOM 1509 C C . PHE B 1 73 ? -4.121 -5.828 -9.539 1 89.69 73 PHE B C 1
ATOM 1511 O O . PHE B 1 73 ? -3.205 -6.371 -10.156 1 89.69 73 PHE B O 1
ATOM 1518 N N . GLN B 1 74 ? -4.887 -4.977 -10.117 1 88.56 74 GLN B N 1
ATOM 1519 C CA . GLN B 1 74 ? -4.805 -4.621 -11.531 1 88.56 74 GLN B CA 1
ATOM 1520 C C . GLN B 1 74 ? -3.482 -3.932 -11.852 1 88.56 74 GLN B C 1
ATOM 1522 O O . GLN B 1 74 ? -2.883 -4.184 -12.898 1 88.56 74 GLN B O 1
ATOM 1527 N N . PHE B 1 75 ? -3.072 -3.09 -10.961 1 85.69 75 PHE B N 1
ATOM 1528 C CA . PHE B 1 75 ? -1.786 -2.43 -11.148 1 85.69 75 PHE B CA 1
ATOM 1529 C C . PHE B 1 75 ? -0.665 -3.453 -11.273 1 85.69 75 PHE B C 1
ATOM 1531 O O . PHE B 1 75 ? 0.134 -3.395 -12.211 1 85.69 75 PHE B O 1
ATOM 1538 N N . LEU B 1 76 ? -0.65 -4.422 -10.391 1 91.31 76 LEU B N 1
ATOM 1539 C CA . LEU B 1 76 ? 0.403 -5.434 -10.359 1 91.31 76 LEU B CA 1
ATOM 1540 C C . LEU B 1 76 ? 0.351 -6.309 -11.602 1 91.31 76 LEU B C 1
ATOM 1542 O O . LEU B 1 76 ? 1.392 -6.684 -12.148 1 91.31 76 LEU B O 1
ATOM 1546 N N . MET B 1 77 ? -0.824 -6.59 -12.062 1 92.06 77 MET B N 1
ATOM 1547 C CA . MET B 1 77 ? -0.952 -7.312 -13.328 1 92.06 77 MET B CA 1
ATOM 1548 C C . MET B 1 77 ? -0.361 -6.504 -14.477 1 92.06 77 MET B C 1
ATOM 1550 O O . MET B 1 77 ? 0.288 -7.062 -15.367 1 92.06 77 MET B O 1
ATOM 1554 N N . GLY B 1 78 ? -0.642 -5.246 -14.438 1 90.31 78 GLY B N 1
ATOM 1555 C CA . GLY B 1 78 ? -0.078 -4.359 -15.445 1 90.31 78 GLY B CA 1
ATOM 1556 C C . GLY B 1 78 ? 1.438 -4.324 -15.422 1 90.31 78 GLY B C 1
ATOM 1557 O O . GLY B 1 78 ? 2.068 -3.984 -16.422 1 90.31 78 GLY B O 1
ATOM 1558 N N . LYS B 1 79 ? 2.006 -4.68 -14.32 1 91 79 LYS B N 1
ATOM 1559 C CA . LYS B 1 79 ? 3.459 -4.73 -14.188 1 91 79 LYS B CA 1
ATOM 1560 C C . LYS B 1 79 ? 4.004 -6.082 -14.633 1 91 79 LYS B C 1
ATOM 1562 O O . LYS B 1 79 ? 5.203 -6.344 -14.523 1 91 79 LYS B O 1
ATOM 1567 N N . GLY B 1 80 ? 3.131 -7.004 -15 1 93.88 80 GLY B N 1
ATOM 1568 C CA . GLY B 1 80 ? 3.568 -8.25 -15.609 1 93.88 80 GLY B CA 1
ATOM 1569 C C . GLY B 1 80 ? 3.441 -9.445 -14.68 1 93.88 80 GLY B C 1
ATOM 1570 O O . GLY B 1 80 ? 3.818 -10.562 -15.039 1 93.88 80 GLY B O 1
ATOM 1571 N N . LEU B 1 81 ? 2.934 -9.227 -13.531 1 95.62 81 LEU B N 1
ATOM 1572 C CA . LEU B 1 81 ? 2.734 -10.352 -12.625 1 95.62 81 LEU B CA 1
ATOM 1573 C C . LEU B 1 81 ? 1.595 -11.242 -13.109 1 95.62 81 LEU B C 1
ATOM 1575 O O . LEU B 1 81 ? 0.561 -10.742 -13.562 1 95.62 81 LEU B O 1
ATOM 1579 N N . ASP B 1 82 ? 1.774 -12.547 -12.953 1 96.69 82 ASP B N 1
ATOM 1580 C CA . ASP B 1 82 ? 0.824 -13.555 -13.414 1 96.69 82 ASP B CA 1
ATOM 1581 C C . ASP B 1 82 ? -0.08 -14.023 -12.281 1 96.69 82 ASP B C 1
ATOM 1583 O O . ASP B 1 82 ? 0.386 -14.656 -11.328 1 96.69 82 ASP B O 1
ATOM 1587 N N . PRO B 1 83 ? -1.431 -13.711 -12.398 1 96.69 83 PRO B N 1
ATOM 1588 C CA . PRO B 1 83 ? -2.336 -14.133 -11.328 1 96.69 83 PRO B CA 1
ATOM 1589 C C . PRO B 1 83 ? -2.469 -15.648 -11.234 1 96.69 83 PRO B C 1
ATOM 1591 O O . PRO B 1 83 ? -2.992 -16.172 -10.242 1 96.69 83 PRO B O 1
ATOM 1594 N N . MET B 1 84 ? -1.934 -16.375 -12.227 1 96.94 84 MET B N 1
ATOM 1595 C CA . MET B 1 84 ? -2.045 -17.828 -12.25 1 96.94 84 MET B CA 1
ATOM 1596 C C . MET B 1 84 ? -0.758 -18.469 -11.75 1 96.94 84 MET B C 1
ATOM 1598 O O . MET B 1 84 ? -0.682 -19.703 -11.641 1 96.94 84 MET B O 1
ATOM 1602 N N . ALA B 1 85 ? 0.257 -17.672 -11.477 1 97.31 85 ALA B N 1
ATOM 1603 C CA . ALA B 1 85 ? 1.482 -18.219 -10.914 1 97.31 85 ALA B CA 1
ATOM 1604 C C . ALA B 1 85 ? 1.215 -18.875 -9.555 1 97.31 85 ALA B C 1
ATOM 1606 O O . ALA B 1 85 ? 0.476 -18.328 -8.734 1 97.31 85 ALA B O 1
ATOM 1607 N N . GLU B 1 86 ? 1.787 -20.047 -9.305 1 98.12 86 GLU B N 1
ATOM 1608 C CA . GLU B 1 86 ? 1.553 -20.797 -8.07 1 98.12 86 GLU B CA 1
ATOM 1609 C C . GLU B 1 86 ? 2.631 -20.5 -7.035 1 98.12 86 GLU B C 1
ATOM 1611 O O . GLU B 1 86 ? 3.807 -20.344 -7.375 1 98.12 86 GLU B O 1
ATOM 1616 N N . ASP B 1 87 ? 2.24 -20.375 -5.781 1 97.62 87 ASP B N 1
ATOM 1617 C CA . ASP B 1 87 ? 3.201 -20.328 -4.684 1 97.62 87 ASP B CA 1
ATOM 1618 C C . ASP B 1 87 ? 3.67 -21.734 -4.305 1 97.62 87 ASP B C 1
ATOM 1620 O O . ASP B 1 87 ? 3.43 -22.703 -5.043 1 97.62 87 ASP B O 1
ATOM 1624 N N . MET B 1 88 ? 4.402 -21.859 -3.197 1 97.88 88 MET B N 1
ATOM 1625 C CA . MET B 1 88 ? 5.004 -23.141 -2.82 1 97.88 88 MET B CA 1
ATOM 1626 C C . MET B 1 88 ? 3.936 -24.141 -2.402 1 97.88 88 MET B C 1
ATOM 1628 O O . MET B 1 88 ? 4.207 -25.344 -2.312 1 97.88 88 MET B O 1
ATOM 1632 N N . GLN B 1 89 ? 2.725 -23.656 -2.119 1 97.88 89 GLN B N 1
ATOM 1633 C CA . GLN B 1 89 ? 1.614 -24.531 -1.747 1 97.88 89 GLN B CA 1
ATOM 1634 C C . GLN B 1 89 ? 0.734 -24.844 -2.953 1 97.88 89 GLN B C 1
ATOM 1636 O O . GLN B 1 89 ? -0.329 -25.453 -2.811 1 97.88 89 GLN B O 1
ATOM 1641 N N . GLY B 1 90 ? 1.065 -24.344 -4.074 1 98.19 90 GLY B N 1
ATOM 1642 C CA . GLY B 1 90 ? 0.303 -24.594 -5.289 1 98.19 90 GLY B CA 1
ATOM 1643 C C . GLY B 1 90 ? -0.887 -23.672 -5.445 1 98.19 90 GLY B C 1
ATOM 1644 O O . GLY B 1 90 ? -1.793 -23.938 -6.238 1 98.19 90 GLY B O 1
ATOM 1645 N N . GLN B 1 91 ? -0.909 -22.609 -4.66 1 97.94 91 GLN B N 1
ATOM 1646 C CA . GLN B 1 91 ? -2.018 -21.656 -4.734 1 97.94 91 GLN B CA 1
ATOM 1647 C C . GLN B 1 91 ? -1.673 -20.484 -5.633 1 97.94 91 GLN B C 1
ATOM 1649 O O . GLN B 1 91 ? -0.57 -19.938 -5.555 1 97.94 91 GLN B O 1
ATOM 1654 N N . THR B 1 92 ? -2.613 -20.156 -6.469 1 98 92 THR B N 1
ATOM 1655 C CA . THR B 1 92 ? -2.482 -18.922 -7.254 1 98 92 THR B CA 1
ATOM 1656 C C . THR B 1 92 ? -3.082 -17.734 -6.508 1 98 92 THR B C 1
ATOM 1658 O O . THR B 1 92 ? -3.783 -17.906 -5.512 1 98 92 THR B O 1
ATOM 1661 N N . ALA B 1 93 ? -2.727 -16.516 -7 1 97.06 93 ALA B N 1
ATOM 1662 C CA . ALA B 1 93 ? -3.369 -15.336 -6.422 1 97.06 93 ALA B CA 1
ATOM 1663 C C . ALA B 1 93 ? -4.887 -15.422 -6.551 1 97.06 93 ALA B C 1
ATOM 1665 O O . ALA B 1 93 ? -5.617 -15.008 -5.645 1 97.06 93 ALA B O 1
ATOM 1666 N N . LEU B 1 94 ? -5.406 -16 -7.621 1 96.56 94 LEU B N 1
ATOM 1667 C CA . LEU B 1 94 ? -6.844 -16.141 -7.824 1 96.56 94 LEU B CA 1
ATOM 1668 C C . LEU B 1 94 ? -7.434 -17.172 -6.867 1 96.56 94 LEU B C 1
ATOM 1670 O O . LEU B 1 94 ? -8.57 -17.031 -6.41 1 96.56 94 LEU B O 1
ATOM 1674 N N . ASP B 1 95 ? -6.629 -18.219 -6.598 1 97.06 95 ASP B N 1
ATOM 1675 C CA . ASP B 1 95 ? -7.066 -19.172 -5.582 1 97.06 95 ASP B CA 1
ATOM 1676 C C . ASP B 1 95 ? -7.281 -18.484 -4.238 1 97.06 95 ASP B C 1
ATOM 1678 O O . ASP B 1 95 ? -8.289 -18.703 -3.57 1 97.06 95 ASP B O 1
ATOM 1682 N N . ILE B 1 96 ? -6.375 -17.672 -3.895 1 96.12 96 ILE B N 1
ATOM 1683 C CA . ILE B 1 96 ? -6.434 -16.938 -2.631 1 96.12 96 ILE B CA 1
ATOM 1684 C C . ILE B 1 96 ? -7.629 -15.992 -2.637 1 96.12 96 ILE B C 1
ATOM 1686 O O . ILE B 1 96 ? -8.367 -15.906 -1.65 1 96.12 96 ILE B O 1
ATOM 1690 N N . ALA B 1 97 ? -7.781 -15.305 -3.707 1 94.5 97 ALA B N 1
ATOM 1691 C CA . ALA B 1 97 ? -8.93 -14.414 -3.85 1 94.5 97 ALA B CA 1
ATOM 1692 C C . ALA B 1 97 ? -10.242 -15.172 -3.697 1 94.5 97 ALA B C 1
ATOM 1694 O O . ALA B 1 97 ? -11.172 -14.695 -3.051 1 94.5 97 ALA B O 1
ATOM 1695 N N . ALA B 1 98 ? -10.336 -16.297 -4.289 1 94.81 98 ALA B N 1
ATOM 1696 C CA . ALA B 1 98 ? -11.539 -17.125 -4.223 1 94.81 98 ALA B CA 1
ATOM 1697 C C . ALA B 1 98 ? -11.805 -17.594 -2.793 1 94.81 98 ALA B C 1
ATOM 1699 O O . ALA B 1 98 ? -12.938 -17.5 -2.307 1 94.81 98 ALA B O 1
ATOM 1700 N N . HIS B 1 99 ? -10.75 -18.031 -2.137 1 94.12 99 HIS B N 1
ATOM 1701 C CA . HIS B 1 99 ? -10.875 -18.5 -0.759 1 94.12 99 HIS B CA 1
ATOM 1702 C C . HIS B 1 99 ? -11.344 -17.375 0.159 1 94.12 99 HIS B C 1
ATOM 1704 O O . HIS B 1 99 ? -12.133 -17.609 1.078 1 94.12 99 HIS B O 1
ATOM 1710 N N . GLY B 1 100 ? -10.82 -16.219 -0.098 1 91 100 GLY B N 1
ATOM 1711 C CA . GLY B 1 100 ? -11.164 -15.07 0.727 1 91 100 GLY B CA 1
ATOM 1712 C C . GLY B 1 100 ? -12.43 -14.367 0.278 1 91 100 GLY B C 1
ATOM 1713 O O . GLY B 1 100 ? -12.773 -13.305 0.799 1 91 100 GLY B O 1
ATOM 1714 N N . LYS B 1 101 ? -13.062 -14.82 -0.72 1 89.44 101 LYS B N 1
ATOM 1715 C CA . LYS B 1 101 ? -14.297 -14.266 -1.266 1 89.44 101 LYS B CA 1
ATOM 1716 C C . LYS B 1 101 ? -14.102 -12.828 -1.733 1 89.44 101 LYS B C 1
ATOM 1718 O O . LYS B 1 101 ? -14.922 -11.961 -1.436 1 89.44 101 LYS B O 1
ATOM 1723 N N . ALA B 1 102 ? -12.93 -12.648 -2.309 1 88.94 102 ALA B N 1
ATOM 1724 C CA . ALA B 1 102 ? -12.648 -11.352 -2.912 1 88.94 102 ALA B CA 1
ATOM 1725 C C . ALA B 1 102 ? -13.359 -11.203 -4.254 1 88.94 102 ALA B C 1
ATOM 1727 O O . ALA B 1 102 ? -12.719 -11.211 -5.309 1 88.94 102 ALA B O 1
ATOM 1728 N N . ASP B 1 103 ? -14.586 -10.914 -4.203 1 87.69 103 ASP B N 1
ATOM 1729 C CA . ASP B 1 103 ? -15.43 -10.883 -5.391 1 87.69 103 ASP B CA 1
ATOM 1730 C C . ASP B 1 103 ? -14.992 -9.789 -6.355 1 87.69 103 ASP B C 1
ATOM 1732 O O . ASP B 1 103 ? -15.117 -9.938 -7.574 1 87.69 103 ASP B O 1
ATOM 1736 N N . ASP B 1 104 ? -14.492 -8.75 -5.797 1 85.25 104 ASP B N 1
ATOM 1737 C CA . ASP B 1 104 ? -14.055 -7.633 -6.625 1 85.25 104 ASP B CA 1
ATOM 1738 C C . ASP B 1 104 ? -12.898 -8.039 -7.531 1 85.25 104 ASP B C 1
ATOM 1740 O O . ASP B 1 104 ? -12.836 -7.633 -8.695 1 85.25 104 ASP B O 1
ATOM 1744 N N . ILE B 1 105 ? -11.984 -8.891 -7.023 1 90.81 105 ILE B N 1
ATOM 1745 C CA . ILE B 1 105 ? -10.875 -9.398 -7.824 1 90.81 105 ILE B CA 1
ATOM 1746 C C . ILE B 1 105 ? -11.375 -10.469 -8.789 1 90.81 105 ILE B C 1
ATOM 1748 O O . ILE B 1 105 ? -11.031 -10.461 -9.969 1 90.81 105 ILE B O 1
ATOM 1752 N N . LEU B 1 106 ? -12.25 -11.375 -8.273 1 92.56 106 LEU B N 1
ATOM 1753 C CA . LEU B 1 106 ? -12.719 -12.492 -9.086 1 92.56 106 LEU B CA 1
ATOM 1754 C C . LEU B 1 106 ? -13.57 -12 -10.25 1 92.56 106 LEU B C 1
ATOM 1756 O O . LEU B 1 106 ? -13.594 -12.625 -11.312 1 92.56 106 LEU B O 1
ATOM 1760 N N . AL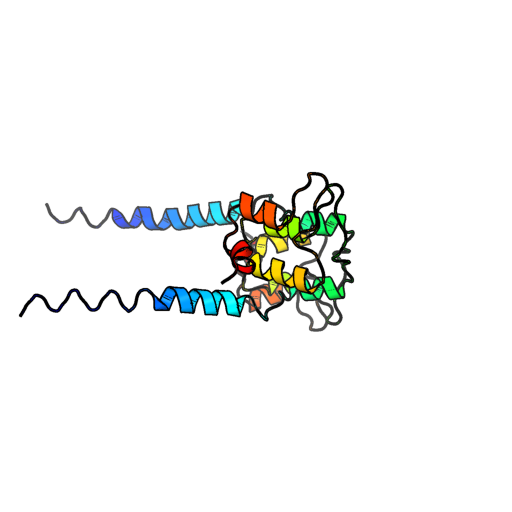A B 1 107 ? -14.203 -10.898 -10.094 1 90 107 ALA B N 1
ATOM 1761 C CA . ALA B 1 107 ? -15.039 -10.312 -11.141 1 90 107 ALA B CA 1
ATOM 1762 C C . ALA B 1 107 ? -14.203 -9.914 -12.352 1 90 107 ALA B C 1
ATOM 1764 O O . ALA B 1 107 ? -14.734 -9.797 -13.461 1 90 107 ALA B O 1
ATOM 1765 N N . LEU B 1 108 ? -12.938 -9.664 -12.141 1 88.19 108 LEU B N 1
ATOM 1766 C CA . LEU B 1 108 ? -12.055 -9.336 -13.25 1 88.19 108 LEU B CA 1
ATOM 1767 C C . LEU B 1 108 ? -11.938 -10.516 -14.211 1 88.19 108 LEU B C 1
ATOM 1769 O O . LEU B 1 108 ? -11.555 -10.344 -15.375 1 88.19 108 LEU B O 1
ATOM 1773 N N . TYR B 1 109 ? -12.102 -11.656 -13.734 1 84.62 109 TYR B N 1
ATOM 1774 C CA . TYR B 1 109 ? -11.859 -12.852 -14.531 1 84.62 109 TYR B CA 1
ATOM 1775 C C . TYR B 1 109 ? -13.172 -13.555 -14.867 1 84.62 109 TYR B C 1
ATOM 1777 O O . TYR B 1 109 ? -13.188 -14.539 -15.609 1 84.62 109 TYR B O 1
ATOM 1785 N N . LYS B 1 110 ? -14.195 -13.211 -14.109 1 72.25 110 LYS B N 1
ATOM 1786 C CA . LYS B 1 110 ? -15.484 -13.781 -14.477 1 72.25 110 LYS B CA 1
ATOM 1787 C C . LYS B 1 110 ? -15.914 -13.312 -15.867 1 72.25 110 LYS B C 1
ATOM 1789 O O . LYS B 1 110 ? -15.766 -12.141 -16.203 1 72.25 110 LYS B O 1
ATOM 1794 N N . SER B 1 111 ? -15.414 -13.977 -16.969 1 54.41 111 SER B N 1
ATOM 1795 C CA . SER B 1 111 ? -15.969 -13.875 -18.312 1 54.41 111 SER B CA 1
ATOM 1796 C C . SER B 1 111 ? -17.438 -13.469 -18.281 1 54.41 111 SER B C 1
ATOM 1798 O O . SER B 1 111 ? -18.188 -13.906 -17.406 1 54.41 111 SER B O 1
ATOM 1800 N N . ARG B 1 112 ? -17.641 -12.172 -18.781 1 40.03 112 ARG B N 1
ATOM 1801 C CA . ARG B 1 112 ? -18.984 -12.047 -19.344 1 40.03 112 ARG B CA 1
ATOM 1802 C C . ARG B 1 112 ? -19.406 -13.32 -20.062 1 40.03 112 ARG B C 1
ATOM 1804 O O . ARG B 1 112 ? -18.547 -14.055 -20.562 1 40.03 112 ARG B O 1
#

Nearest PDB structures (foldseek):
  5aar-assembly1_A  TM=5.327E-01  e=1.187E-01  Arabid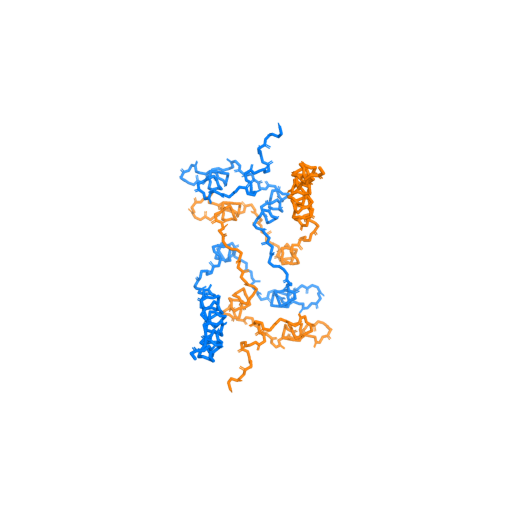opsis thaliana
  7mxi-assembly1_F  TM=5.095E-01  e=9.018E-02  synthetic construct
  5op3-assembly1_A  TM=5.354E-01  e=1.794E-01  synthetic construct
  5oyj-assembly1_B  TM=5.601E-01  e=2.205E-01  synthetic construct
  7txd-assembly1_L  TM=5.657E-01  e=3.823E-01  synthetic construct

InterPro domains:
  IPR036770 Ankyrin repeat-containing domain superfamily [G3DSA:1.25.40.20] (19-112)
  IPR036770 Ankyrin repeat-containing domain superfamily [SSF48403] (36-109)

Secondary structure (DSSP, 8-state):
--GGGSSGGGSHHHHHHHHHHHHHHHTT-S---HHHHHHHHTT--TT---TTS--HHHHHHT--SPPPHHHHHHHHHHTT--TT---TTS--HHHHHHHTT-HHHHTTTS--/--GGGGGGGGSSHHHHHHHHHHHHHHHHHS---HHHHHHHHTT--TT---TTS--HHHHHHT--SPPPHHHHHHHHHHTT--TT-B-TTS-BHHHHHHHTT-HHHHTTTS--

pLDDT: mean 73.7, std 24.01, range [26.77, 98.19]

Radius of gyration: 22.19 Å; Cα contacts (8 Å, |Δi|>4): 239; chains: 2; bounding box: 73×48×54 Å